Protein AF-G3TQ96-F1 (afdb_monomer)

Secondary structure (DSSP, 8-state):
---PPPP-------TTSTT-----PPP----------------------------------------------------------------------PPPP----HHHHHS----SHHHHHHHHHHHHHHHHHHHHHHHHHHHHHHHHHHHHHHHHHSPPPSSHHHHHHHHHHHHHHHHHHT-HHHHHHHHHHHHHHHHHHHHHHHHHHHHHHHHHHTT---

pLDDT: mean 70.56, std 26.13, range [27.56, 98.12]

Sequence (222 aa):
QGVEGPGVRLGSRGPWEEVVVPRSTPFCGTTPTSQGNLQHLQRQNPRGPETSSLQNQCQPQPQAHRARPKKIVFEDELPLQALLGTKRPIGAIPGGYMPRPHSVPDYELKYPPVSTKRERSRYAAVFQDQYSEFLELQQEVASAQAKLQQLQTLLSSLPPPHSQKEAHVTARVWRELEKKQMDPSFLDKQARYRYLKGKLKHLKTQIQKFDDQGDSEGSVFF

Structure (mmCIF, N/CA/C/O backbone):
data_AF-G3TQ96-F1
#
_entry.id   AF-G3TQ96-F1
#
loop_
_atom_site.group_PDB
_atom_site.id
_atom_site.type_symbol
_atom_site.label_atom_id
_atom_site.label_alt_id
_atom_site.label_comp_id
_atom_site.label_asym_id
_atom_site.label_entity_id
_atom_site.label_seq_id
_atom_site.pdbx_PDB_ins_code
_atom_site.Cartn_x
_atom_site.Cartn_y
_atom_site.Cartn_z
_atom_site.occupancy
_atom_site.B_iso_or_equiv
_atom_site.auth_seq_id
_atom_site.auth_comp_id
_atom_site.auth_asym_id
_atom_site.auth_atom_id
_atom_site.pdbx_PDB_model_num
ATOM 1 N N . GLN A 1 1 ? 26.496 29.777 30.542 1.00 40.00 1 GLN A N 1
ATOM 2 C CA . GLN A 1 1 ? 26.101 28.366 30.358 1.00 40.00 1 GLN A CA 1
ATOM 3 C C . GLN A 1 1 ? 24.767 28.358 29.638 1.00 40.00 1 GLN A C 1
ATOM 5 O O . GLN A 1 1 ? 23.753 28.647 30.251 1.00 40.00 1 GLN A O 1
ATOM 10 N N . GLY A 1 2 ? 24.792 28.141 28.328 1.00 41.16 2 GLY A N 1
ATOM 11 C CA . GLY A 1 2 ? 23.606 27.947 27.502 1.00 41.16 2 GLY A CA 1
ATOM 12 C C . GLY A 1 2 ? 23.951 26.832 26.531 1.00 41.16 2 GLY A C 1
ATOM 13 O O . GLY A 1 2 ? 24.865 26.993 25.729 1.00 41.16 2 GLY A O 1
ATOM 14 N N . VAL A 1 3 ? 23.320 25.675 26.697 1.00 44.22 3 VAL A N 1
ATOM 15 C CA . VAL A 1 3 ? 23.472 24.538 25.788 1.00 44.22 3 VAL A CA 1
ATOM 16 C C . VAL A 1 3 ? 22.285 24.568 24.833 1.00 44.22 3 VAL A C 1
ATOM 18 O O . VAL A 1 3 ? 21.164 24.240 25.211 1.00 44.22 3 VAL A O 1
ATOM 21 N N . GLU A 1 4 ? 22.523 25.042 23.611 1.00 43.00 4 GLU A N 1
ATOM 22 C CA . GLU A 1 4 ? 21.577 24.904 22.506 1.00 43.00 4 GLU A CA 1
ATOM 23 C C . GLU A 1 4 ? 21.528 23.436 22.063 1.00 43.00 4 GLU A C 1
ATOM 25 O O . GLU A 1 4 ? 22.558 22.805 21.815 1.00 43.00 4 GLU A O 1
ATOM 30 N N . GLY A 1 5 ? 20.319 22.877 22.010 1.00 39.34 5 GLY A N 1
ATOM 31 C CA . GLY A 1 5 ? 20.069 21.520 21.532 1.00 39.34 5 GLY A CA 1
ATOM 32 C C . GLY A 1 5 ? 20.121 21.432 20.000 1.00 39.34 5 GLY A C 1
ATOM 33 O O . GLY A 1 5 ? 19.786 22.400 19.314 1.00 39.34 5 GLY A O 1
ATOM 34 N N . PRO A 1 6 ? 20.514 20.281 19.428 1.00 46.84 6 PRO A N 1
ATOM 35 C CA . PRO A 1 6 ? 20.616 20.127 17.985 1.00 46.84 6 PRO A CA 1
ATOM 36 C C . PRO A 1 6 ? 19.231 20.055 17.331 1.00 46.84 6 PRO A C 1
ATOM 38 O O . PRO A 1 6 ? 18.397 19.209 17.659 1.00 46.84 6 PRO A O 1
ATOM 41 N N . GLY A 1 7 ? 19.021 20.943 16.358 1.00 33.88 7 GLY A N 1
ATOM 42 C CA . GLY A 1 7 ? 17.860 20.958 15.482 1.00 33.88 7 GLY A CA 1
ATOM 43 C C . GLY A 1 7 ? 17.699 19.643 14.717 1.00 33.88 7 GLY A C 1
ATOM 44 O O . GLY A 1 7 ? 18.593 19.185 14.003 1.00 33.88 7 GLY A O 1
ATOM 45 N N . VAL A 1 8 ? 16.514 19.057 14.847 1.00 37.94 8 VAL A N 1
ATOM 46 C CA . VAL A 1 8 ? 16.030 17.935 14.043 1.00 37.94 8 VAL A CA 1
ATOM 47 C C . VAL A 1 8 ? 15.902 18.379 12.585 1.00 37.94 8 VAL A C 1
ATOM 49 O O . VAL A 1 8 ? 14.958 19.067 12.202 1.00 37.94 8 VAL A O 1
ATOM 52 N N . ARG A 1 9 ? 16.852 17.962 11.741 1.00 42.72 9 ARG A N 1
ATOM 53 C CA . ARG A 1 9 ? 16.678 17.962 10.283 1.00 42.72 9 ARG A CA 1
ATOM 54 C C . ARG A 1 9 ? 15.750 16.806 9.902 1.00 42.72 9 ARG A C 1
ATOM 56 O O . ARG A 1 9 ? 16.222 15.712 9.611 1.00 42.72 9 ARG A O 1
ATOM 63 N N . LEU A 1 10 ? 14.438 17.034 9.871 1.00 40.09 10 LEU A N 1
ATOM 64 C CA . LEU A 1 10 ? 13.527 16.168 9.116 1.00 40.09 10 LEU A CA 1
ATOM 65 C C . LEU A 1 10 ? 13.303 16.765 7.728 1.00 40.09 10 LEU A C 1
ATOM 67 O O . LEU A 1 10 ? 12.414 17.574 7.497 1.00 40.09 10 LEU A O 1
ATOM 71 N N . GLY A 1 11 ? 14.154 16.339 6.806 1.00 35.84 11 GLY A N 1
ATOM 72 C CA . GLY A 1 11 ? 14.026 16.598 5.378 1.00 35.84 11 GLY A CA 1
ATOM 73 C C . GLY A 1 11 ? 14.724 15.507 4.578 1.00 35.84 11 GLY A C 1
ATOM 74 O O . GLY A 1 11 ? 15.445 15.805 3.634 1.00 35.84 11 GLY A O 1
ATOM 75 N N . SER A 1 12 ? 14.585 14.244 4.997 1.00 35.09 12 SER A N 1
ATOM 76 C CA . SER A 1 12 ? 14.991 13.116 4.158 1.00 35.09 12 SER A CA 1
ATOM 77 C C . SER A 1 12 ? 13.969 12.984 3.036 1.00 35.09 12 SER A C 1
ATOM 79 O O . SER A 1 12 ? 12.883 12.443 3.237 1.00 35.09 12 SER A O 1
ATOM 81 N N . ARG A 1 13 ? 14.314 13.533 1.868 1.00 45.09 13 ARG A N 1
ATOM 82 C CA . ARG A 1 13 ? 13.646 13.253 0.596 1.00 45.09 13 ARG A CA 1
ATOM 83 C C . ARG A 1 13 ? 13.580 11.728 0.451 1.00 45.09 13 ARG A C 1
ATOM 85 O O . ARG A 1 13 ? 14.600 11.052 0.576 1.00 45.09 13 ARG A O 1
ATOM 92 N N . GLY A 1 14 ? 12.374 11.175 0.349 1.00 42.41 14 GLY A N 1
ATOM 93 C CA . GLY A 1 14 ? 12.177 9.729 0.441 1.00 42.41 14 GLY A CA 1
ATOM 94 C C . GLY A 1 14 ? 12.842 8.988 -0.732 1.00 42.41 14 GLY A C 1
ATOM 95 O O . GLY A 1 14 ? 12.995 9.579 -1.801 1.00 42.41 14 GLY A O 1
ATOM 96 N N . PRO A 1 15 ? 13.158 7.682 -0.604 1.00 54.56 15 PRO A N 1
ATOM 97 C CA . PRO A 1 15 ? 13.811 6.867 -1.644 1.00 54.56 15 PRO A CA 1
ATOM 98 C C . PRO A 1 15 ? 13.043 6.724 -2.971 1.00 54.56 15 PRO A C 1
ATOM 100 O O . PRO A 1 15 ? 13.400 5.891 -3.798 1.00 54.56 15 PRO A O 1
ATOM 103 N N . TRP A 1 16 ? 11.956 7.458 -3.175 1.00 50.38 16 TRP A N 1
ATOM 104 C CA . TRP A 1 16 ? 10.984 7.261 -4.247 1.00 50.38 16 TRP A CA 1
ATOM 105 C C . TRP A 1 16 ? 10.912 8.444 -5.224 1.00 50.38 16 TRP A C 1
ATOM 107 O O . TRP A 1 16 ? 10.315 8.303 -6.284 1.00 50.38 16 TRP A O 1
ATOM 117 N N . GLU A 1 17 ? 11.551 9.578 -4.915 1.00 52.50 17 GLU A N 1
ATOM 118 C CA . GLU A 1 17 ? 11.528 10.788 -5.760 1.00 52.50 17 GLU A CA 1
ATOM 119 C C . GLU A 1 17 ? 12.605 10.822 -6.860 1.00 52.50 17 GLU A C 1
ATOM 121 O O . GLU A 1 17 ? 12.533 11.652 -7.757 1.00 52.50 17 GLU A O 1
ATOM 126 N N . GLU A 1 18 ? 13.589 9.921 -6.833 1.00 53.47 18 GLU A N 1
ATOM 127 C CA . GLU A 1 18 ? 14.747 9.973 -7.746 1.00 53.47 18 GLU A CA 1
ATOM 128 C C . GLU A 1 18 ? 14.458 9.423 -9.157 1.00 53.47 18 GLU A C 1
ATOM 130 O O . GLU A 1 18 ? 15.183 9.700 -10.102 1.00 53.47 18 GLU A O 1
ATOM 135 N N . VAL A 1 19 ? 13.355 8.687 -9.335 1.00 51.44 19 VAL A N 1
ATOM 136 C CA . VAL A 1 19 ? 12.946 8.140 -10.650 1.00 51.44 19 VAL A CA 1
ATOM 137 C C . VAL A 1 19 ? 12.201 9.188 -11.494 1.00 51.44 19 VAL A C 1
ATOM 139 O O . VAL A 1 19 ? 11.805 8.931 -12.633 1.00 51.44 19 VAL A O 1
ATOM 142 N N . VAL A 1 20 ? 11.991 10.388 -10.945 1.00 49.38 20 VAL A N 1
ATOM 143 C CA . VAL A 1 20 ? 11.295 11.480 -11.622 1.00 49.38 20 VAL A CA 1
ATOM 144 C C . VAL A 1 20 ? 12.209 12.063 -12.697 1.00 49.38 20 VAL A C 1
ATOM 146 O O . VAL A 1 20 ? 13.134 12.822 -12.421 1.00 49.38 20 VAL A O 1
ATOM 149 N N . VAL A 1 21 ? 11.911 11.739 -13.957 1.00 49.56 21 VAL A N 1
ATOM 150 C CA . VAL A 1 21 ? 12.402 12.512 -15.104 1.00 49.56 21 VAL A CA 1
ATOM 151 C C . VAL A 1 21 ? 11.940 13.961 -14.904 1.00 49.56 21 VAL A C 1
ATOM 153 O O . VAL A 1 21 ? 10.741 14.167 -14.682 1.00 49.56 21 VAL A O 1
ATOM 156 N N . PRO A 1 22 ? 12.832 14.969 -14.957 1.00 40.56 22 PRO A N 1
ATOM 157 C CA . PRO A 1 22 ? 12.445 16.348 -14.710 1.00 40.56 22 PRO A CA 1
ATOM 158 C C . PRO A 1 22 ? 11.389 16.769 -15.732 1.00 40.56 22 PRO A C 1
ATOM 160 O O . PRO A 1 22 ? 11.629 16.834 -16.937 1.00 40.56 22 PRO A O 1
ATOM 163 N N . ARG A 1 23 ? 10.183 17.031 -15.228 1.00 39.59 23 ARG A N 1
ATOM 164 C CA . ARG A 1 23 ? 9.080 17.614 -15.984 1.00 39.59 23 ARG A CA 1
ATOM 165 C C . ARG A 1 23 ? 9.523 19.018 -16.395 1.00 39.59 23 ARG A C 1
ATOM 167 O O . ARG A 1 23 ? 9.632 19.888 -15.535 1.00 39.59 23 ARG A O 1
ATOM 174 N N . SER A 1 24 ? 9.812 19.227 -17.680 1.00 40.19 24 SER A N 1
ATOM 175 C CA . SER A 1 24 ? 10.079 20.557 -18.234 1.00 40.19 24 SER A CA 1
ATOM 176 C C . SER A 1 24 ? 8.950 21.499 -17.820 1.00 40.19 24 SER A C 1
ATOM 178 O O . SER A 1 24 ? 7.781 21.277 -18.142 1.00 40.19 24 SER A O 1
ATOM 180 N N . THR A 1 25 ? 9.296 22.507 -17.029 1.00 40.28 25 THR A N 1
ATOM 181 C CA . THR A 1 25 ? 8.385 23.536 -16.544 1.00 40.28 25 THR A CA 1
ATOM 182 C C . THR A 1 25 ? 7.994 24.450 -17.706 1.00 40.28 25 THR A C 1
ATOM 184 O O . THR A 1 25 ? 8.878 24.989 -18.372 1.00 40.28 25 THR A O 1
ATOM 187 N N . PRO A 1 26 ? 6.699 24.691 -17.972 1.00 42.06 26 PRO A N 1
ATOM 188 C CA . PRO A 1 26 ? 6.318 25.851 -18.751 1.00 42.06 26 PRO A CA 1
ATOM 189 C C . PRO A 1 26 ? 6.403 27.078 -17.840 1.00 42.06 26 PRO A C 1
ATOM 191 O O . PRO A 1 26 ? 5.763 27.166 -16.792 1.00 42.06 26 PRO A O 1
ATOM 194 N N . PHE A 1 27 ? 7.254 28.007 -18.252 1.00 37.78 27 PHE A N 1
ATOM 195 C CA . PHE A 1 27 ? 7.361 29.359 -17.733 1.00 37.78 27 PHE A CA 1
ATOM 196 C C . PHE A 1 27 ? 6.004 30.064 -17.883 1.00 37.78 27 PHE A C 1
ATOM 198 O O . PHE A 1 27 ? 5.527 30.241 -19.001 1.00 37.78 27 PHE A O 1
ATOM 205 N N . CYS A 1 28 ? 5.365 30.452 -16.779 1.00 33.75 28 CYS A N 1
ATOM 206 C CA . CYS A 1 28 ? 4.212 31.347 -16.828 1.00 33.75 28 CYS A CA 1
ATOM 207 C C . CYS A 1 28 ? 4.157 32.179 -15.546 1.00 33.75 28 CYS A C 1
ATOM 209 O O . CYS A 1 28 ? 3.671 31.732 -14.509 1.00 33.75 28 CYS A O 1
ATOM 211 N N . GLY A 1 29 ? 4.705 33.389 -15.617 1.00 36.28 29 GLY A N 1
ATOM 212 C CA . GLY A 1 29 ? 4.577 34.402 -14.581 1.00 36.28 29 GLY A CA 1
ATOM 213 C C . GLY A 1 29 ? 3.859 35.612 -15.148 1.00 36.28 29 GLY A C 1
ATOM 214 O O . GLY A 1 29 ? 4.464 36.379 -15.888 1.00 36.28 29 GLY A O 1
ATOM 215 N N . THR A 1 30 ? 2.585 35.790 -14.800 1.00 35.16 30 THR A N 1
ATOM 216 C CA . THR A 1 30 ? 1.961 37.116 -14.662 1.00 35.16 30 THR A CA 1
ATOM 217 C C . THR A 1 30 ? 0.661 36.985 -13.863 1.00 35.16 30 THR A C 1
ATOM 219 O O . THR A 1 30 ? -0.284 36.330 -14.291 1.00 35.16 30 THR A O 1
ATOM 222 N N . THR A 1 31 ? 0.627 37.589 -12.676 1.00 42.25 31 THR A N 1
ATOM 223 C CA . THR A 1 31 ? -0.598 38.019 -11.979 1.00 42.25 31 THR A CA 1
ATOM 224 C C . THR A 1 31 ? -0.976 39.421 -12.501 1.00 42.25 31 THR A C 1
ATOM 226 O O . THR A 1 31 ? -0.099 40.094 -13.052 1.00 42.25 31 THR A O 1
ATOM 229 N N . PRO A 1 32 ? -2.243 39.882 -12.393 1.00 45.56 32 PRO A N 1
ATOM 230 C CA . PRO A 1 32 ? -2.680 40.521 -11.143 1.00 45.56 32 PRO A CA 1
ATOM 231 C C . PRO A 1 32 ? -4.175 40.355 -10.761 1.00 45.56 32 PRO A C 1
ATOM 233 O O . PRO A 1 32 ? -5.054 40.176 -11.594 1.00 45.56 32 PRO A O 1
ATOM 236 N N . THR A 1 33 ? -4.409 40.462 -9.448 1.00 39.59 33 THR A N 1
ATOM 237 C CA . THR A 1 33 ? -5.476 41.204 -8.740 1.00 39.59 33 THR A CA 1
ATOM 238 C C . THR A 1 33 ? -6.915 41.219 -9.280 1.00 39.59 33 THR A C 1
ATOM 240 O O . THR A 1 33 ? -7.202 41.867 -10.280 1.00 39.59 33 THR A O 1
ATOM 243 N N . SER A 1 34 ? -7.865 40.727 -8.468 1.00 38.06 34 SER A N 1
ATOM 244 C CA . SER A 1 34 ? -9.146 41.424 -8.257 1.00 38.06 34 SER A CA 1
ATOM 245 C C . SER A 1 34 ? -9.812 41.037 -6.928 1.00 38.06 34 SER A C 1
ATOM 247 O O . SER A 1 34 ? -9.874 39.871 -6.544 1.00 38.06 34 SER A O 1
ATOM 249 N N . GLN A 1 35 ? -10.273 42.072 -6.234 1.00 41.69 35 GLN A N 1
ATOM 250 C CA . GLN A 1 35 ? -10.981 42.128 -4.958 1.00 41.69 35 GLN A CA 1
ATOM 251 C C . GLN A 1 35 ? -12.491 41.909 -5.179 1.00 41.69 35 GLN A C 1
ATOM 253 O O . GLN A 1 35 ? -13.050 42.435 -6.135 1.00 41.69 35 GLN A O 1
ATOM 258 N N . GLY A 1 36 ? -13.179 41.239 -4.249 1.00 34.81 36 GLY A N 1
ATOM 259 C CA . GLY A 1 36 ? -14.652 41.215 -4.185 1.00 34.81 36 GLY A CA 1
ATOM 260 C C . GLY A 1 36 ? -15.147 40.128 -3.226 1.00 34.81 36 GLY A C 1
ATOM 261 O O . GLY A 1 36 ? -15.111 38.956 -3.564 1.00 34.81 36 GLY A O 1
ATOM 262 N N . ASN A 1 37 ? -15.300 40.429 -1.938 1.00 37.62 37 ASN A N 1
ATOM 263 C CA . ASN A 1 37 ? -16.505 40.917 -1.248 1.00 37.62 37 ASN A CA 1
ATOM 264 C C . ASN A 1 37 ? -17.427 39.787 -0.733 1.00 37.62 37 ASN A C 1
ATOM 266 O O . ASN A 1 37 ? -17.868 38.910 -1.468 1.00 37.62 37 ASN A O 1
ATOM 270 N N . LEU A 1 38 ? -17.678 39.867 0.575 1.00 42.59 38 LEU A N 1
ATOM 271 C CA . LEU A 1 38 ? -18.567 39.073 1.420 1.00 42.59 38 LEU A CA 1
ATOM 272 C C . LEU A 1 38 ? -20.012 39.112 0.922 1.00 42.59 38 LEU A C 1
ATOM 274 O O . LEU A 1 38 ? -20.454 40.196 0.567 1.00 42.59 38 LEU A O 1
ATOM 278 N N . GLN A 1 39 ? -20.770 38.014 1.076 1.00 43.03 39 GLN A N 1
ATOM 279 C CA . GLN A 1 39 ? -22.145 38.054 1.604 1.00 43.03 39 GLN A CA 1
ATOM 280 C C . GLN A 1 39 ? -22.506 36.756 2.347 1.00 43.03 39 GLN A C 1
ATOM 282 O O . GLN A 1 39 ? -22.222 35.643 1.913 1.00 43.03 39 GLN A O 1
ATOM 287 N N . HIS A 1 40 ? -23.141 36.961 3.497 1.00 44.09 40 HIS A N 1
ATOM 288 C CA . HIS A 1 40 ? -23.673 36.005 4.458 1.00 44.09 40 HIS A CA 1
ATOM 289 C C . HIS A 1 40 ? -25.204 36.018 4.353 1.00 44.09 40 HIS A C 1
ATOM 291 O O . HIS A 1 40 ? -25.784 37.100 4.418 1.00 44.09 40 HIS A O 1
ATOM 297 N N . LEU A 1 41 ? -25.852 34.849 4.250 1.00 36.69 41 LEU A N 1
ATOM 298 C CA . LEU A 1 41 ? -27.261 34.630 4.634 1.00 36.69 41 LEU A CA 1
ATOM 299 C C . LEU A 1 41 ? -27.520 33.109 4.705 1.00 36.69 41 LEU A C 1
ATOM 301 O O . LEU A 1 41 ? -27.431 32.407 3.707 1.00 36.69 41 LEU A O 1
ATOM 305 N N . GLN A 1 42 ? -27.535 32.492 5.886 1.00 36.78 42 GLN A N 1
ATOM 306 C CA . GLN A 1 42 ? -28.665 32.351 6.816 1.00 36.78 42 GLN A CA 1
ATOM 307 C C . GLN A 1 42 ? -29.818 31.451 6.317 1.00 36.78 42 GLN A C 1
ATOM 309 O O . GLN A 1 42 ? -30.719 31.884 5.614 1.00 36.78 42 GLN A O 1
ATOM 314 N N . ARG A 1 43 ? -29.787 30.203 6.819 1.00 32.97 43 ARG A N 1
ATOM 315 C CA . ARG A 1 43 ? -30.866 29.424 7.470 1.00 32.97 43 ARG A CA 1
ATOM 316 C C . ARG A 1 43 ? -32.294 29.569 6.909 1.00 32.97 43 ARG A C 1
ATOM 318 O O . ARG A 1 43 ? -32.914 30.606 7.126 1.00 32.97 43 ARG A O 1
ATOM 325 N N . GLN A 1 44 ? -32.901 28.443 6.508 1.00 35.19 44 GLN A N 1
ATOM 326 C CA . GLN A 1 44 ? -34.043 27.848 7.232 1.00 35.19 44 GLN A CA 1
ATOM 327 C C . GLN A 1 44 ? -34.551 26.522 6.645 1.00 35.19 44 GLN A C 1
ATOM 329 O O . GLN A 1 44 ? -34.740 26.366 5.448 1.00 35.19 44 GLN A O 1
ATOM 334 N N . ASN A 1 45 ? -34.801 25.599 7.572 1.00 45.41 45 ASN A N 1
ATOM 335 C CA . ASN A 1 45 ? -35.581 24.374 7.465 1.00 45.41 45 ASN A CA 1
ATOM 336 C C . ASN A 1 45 ? -36.846 24.583 8.332 1.00 45.41 45 ASN A C 1
ATOM 338 O O . ASN A 1 45 ? -36.700 25.158 9.420 1.00 45.41 45 ASN A O 1
ATOM 342 N N . PRO A 1 46 ? -38.045 24.129 7.936 1.00 51.66 46 PRO A N 1
ATOM 343 C CA . PRO A 1 46 ? -39.161 23.907 8.862 1.00 51.66 46 PRO A CA 1
ATOM 344 C C . PRO A 1 46 ? -39.538 22.404 8.912 1.00 51.66 46 PRO A C 1
ATOM 346 O O . PRO A 1 46 ? -39.683 21.770 7.876 1.00 51.66 46 PRO A O 1
ATOM 349 N N . ARG A 1 47 ? -39.519 21.732 10.081 1.00 31.48 47 ARG A N 1
ATOM 350 C CA . ARG A 1 47 ? -40.570 21.695 11.141 1.00 31.48 47 ARG A CA 1
ATOM 351 C C . ARG A 1 47 ? -41.839 20.986 10.601 1.00 31.48 47 ARG A C 1
ATOM 353 O O . ARG A 1 47 ? -42.494 21.581 9.763 1.00 31.48 47 ARG A O 1
ATOM 360 N N . GLY A 1 48 ? -42.114 19.692 10.862 1.00 30.09 48 GLY A N 1
ATOM 361 C CA . GLY A 1 48 ? -42.636 19.054 12.108 1.00 30.09 48 GLY A CA 1
ATOM 362 C C . GLY A 1 48 ? -44.164 19.277 12.260 1.00 30.09 48 GLY A C 1
ATOM 363 O O . GLY A 1 48 ? -44.636 20.198 11.600 1.00 30.09 48 GLY A O 1
ATOM 364 N N . PRO A 1 49 ? -44.947 18.631 13.162 1.00 52.97 49 PRO A N 1
ATOM 365 C CA . PRO A 1 49 ? -44.969 17.298 13.805 1.00 52.97 49 PRO A CA 1
ATOM 366 C C . PRO A 1 49 ? -46.295 16.542 13.433 1.00 52.97 49 PRO A C 1
ATOM 368 O O . PRO A 1 49 ? -46.920 16.895 12.445 1.00 52.97 49 PRO A O 1
ATOM 371 N N . GLU A 1 50 ? -46.694 15.409 14.027 1.00 33.41 50 GLU A N 1
ATOM 372 C CA . GLU A 1 50 ? -47.774 15.363 15.040 1.00 33.41 50 GLU A CA 1
ATOM 373 C C . GLU A 1 50 ? -47.909 13.936 15.616 1.00 33.41 50 GLU A C 1
ATOM 375 O O . GLU A 1 50 ? -47.963 12.928 14.909 1.00 33.41 50 GLU A O 1
ATOM 380 N N . THR A 1 51 ? -47.988 13.896 16.939 1.00 33.97 51 THR A N 1
ATOM 381 C CA . THR A 1 51 ? -48.483 12.821 17.799 1.00 33.97 51 THR A CA 1
ATOM 382 C C . THR A 1 51 ? -50.008 12.731 17.735 1.00 33.97 51 THR A C 1
ATOM 384 O O . THR A 1 51 ? -50.641 13.779 17.695 1.00 33.97 51 THR A O 1
ATOM 387 N N . SER A 1 52 ? -50.601 11.535 17.851 1.00 33.69 52 SER A N 1
ATOM 388 C CA . SER A 1 52 ? -51.755 11.267 18.741 1.00 33.69 52 SER A CA 1
ATOM 389 C C . SER A 1 52 ? -52.255 9.826 18.623 1.00 33.69 52 SER A C 1
ATOM 391 O O . SER A 1 52 ? -52.780 9.383 17.606 1.00 33.69 52 SER A O 1
ATOM 393 N N . SER A 1 53 ? -52.104 9.109 19.729 1.00 38.84 53 SER A N 1
ATOM 394 C CA . SER A 1 53 ? -52.946 8.000 20.170 1.00 38.84 53 SER A CA 1
ATOM 395 C C . SER A 1 53 ? -54.383 8.457 20.442 1.00 38.84 53 SER A C 1
ATOM 397 O O . SER A 1 53 ? -54.553 9.582 20.894 1.00 38.84 53 SER A O 1
ATOM 399 N N . LEU A 1 54 ? -55.364 7.565 20.260 1.00 31.61 54 LEU A N 1
ATOM 400 C CA . LEU A 1 54 ? -56.483 7.209 21.165 1.00 31.61 54 LEU A CA 1
ATOM 401 C C . LEU A 1 54 ? -57.447 6.309 20.351 1.00 31.61 54 LEU A C 1
ATOM 403 O O . LEU A 1 54 ? -57.893 6.670 19.273 1.00 31.61 54 LEU A O 1
ATOM 407 N N . GLN A 1 55 ? -57.545 5.020 20.679 1.00 34.16 55 GLN A N 1
ATOM 408 C CA . GLN A 1 55 ? -58.536 4.455 21.606 1.00 34.16 55 GLN A CA 1
ATOM 409 C C . GLN A 1 55 ? -59.887 4.188 20.917 1.00 34.16 55 GLN A C 1
ATOM 411 O O . GLN A 1 55 ? -60.648 5.104 20.653 1.00 34.16 55 GLN A O 1
ATOM 416 N N . ASN A 1 56 ? -60.194 2.906 20.689 1.00 34.56 56 ASN A N 1
ATOM 417 C CA . ASN A 1 56 ? -61.565 2.394 20.640 1.00 34.56 56 ASN A CA 1
ATOM 418 C C . ASN A 1 56 ? -61.589 0.971 21.226 1.00 34.56 56 ASN A C 1
ATOM 420 O O . ASN A 1 56 ? -61.137 0.003 20.620 1.00 34.56 56 ASN A O 1
ATOM 424 N N . GLN A 1 57 ? -62.060 0.910 22.470 1.00 32.06 57 GLN A N 1
ATOM 425 C CA . GLN A 1 57 ? -62.700 -0.226 23.151 1.00 32.06 57 GLN A CA 1
ATOM 426 C C . GLN A 1 57 ? -64.188 -0.228 22.708 1.00 32.06 57 GLN A C 1
ATOM 428 O O . GLN A 1 57 ? -64.666 0.822 22.304 1.00 32.06 57 GLN A O 1
ATOM 433 N N . CYS A 1 58 ? -65.043 -1.254 22.743 1.00 27.56 58 CYS A N 1
ATOM 434 C CA . CYS A 1 58 ? -65.158 -2.521 23.470 1.00 27.56 58 CYS A CA 1
ATOM 435 C C . CYS A 1 58 ? -66.387 -3.272 22.887 1.00 27.56 58 CYS A C 1
ATOM 437 O O . CYS A 1 58 ? -67.333 -2.586 22.513 1.00 27.56 58 CYS A O 1
ATOM 439 N N . GLN A 1 59 ? -66.429 -4.618 22.897 1.00 36.59 59 GLN A N 1
ATOM 440 C CA . GLN A 1 59 ? -67.537 -5.471 23.426 1.00 36.59 59 GLN A CA 1
ATOM 441 C C . GLN A 1 59 ? -67.418 -6.973 23.025 1.00 36.59 59 GLN A C 1
ATOM 443 O O . GLN A 1 59 ? -66.647 -7.280 22.120 1.00 36.59 59 GLN A O 1
ATOM 448 N N . PRO A 1 60 ? -68.062 -7.931 23.750 1.00 43.66 60 PRO A N 1
ATOM 449 C CA . PRO A 1 60 ? -67.330 -9.082 24.297 1.00 43.66 60 PRO A CA 1
ATOM 450 C C . PRO A 1 60 ? -67.973 -10.499 24.144 1.00 43.66 60 PRO A C 1
ATOM 452 O O . PRO A 1 60 ? -69.163 -10.623 23.875 1.00 43.66 60 PRO A O 1
ATOM 455 N N . GLN A 1 61 ? -67.166 -11.527 24.505 1.00 37.12 61 GLN A N 1
ATOM 456 C CA . GLN A 1 61 ? -67.486 -12.880 25.070 1.00 37.12 61 GLN A CA 1
ATOM 457 C C . GLN A 1 61 ? -67.974 -14.020 24.123 1.00 37.12 61 GLN A C 1
ATOM 459 O O . GLN A 1 61 ? -68.477 -13.735 23.045 1.00 37.12 61 GLN A O 1
ATOM 464 N N . PRO A 1 62 ? -67.970 -15.317 24.541 1.00 44.34 62 PRO A N 1
ATOM 465 C CA . PRO A 1 62 ? -66.920 -16.120 25.215 1.00 44.34 62 PRO A CA 1
ATOM 466 C C . PRO A 1 62 ? -66.819 -17.586 24.696 1.00 44.34 62 PRO A C 1
ATOM 468 O O . PRO A 1 62 ? -67.826 -18.154 24.301 1.00 44.34 62 PRO A O 1
ATOM 471 N N . GLN A 1 63 ? -65.675 -18.277 24.834 1.00 31.92 63 GLN A N 1
ATOM 472 C CA . GLN A 1 63 ? -65.653 -19.674 25.330 1.00 31.92 63 GLN A CA 1
ATOM 473 C C . GLN A 1 63 ? -64.243 -20.244 25.522 1.00 31.92 63 GLN A C 1
ATOM 475 O O . GLN A 1 63 ? -63.290 -19.940 24.811 1.00 31.92 63 GLN A O 1
ATOM 480 N N . ALA A 1 64 ? -64.152 -21.063 26.563 1.00 42.25 64 ALA A N 1
ATOM 481 C CA . ALA A 1 64 ? -62.968 -21.656 27.149 1.00 42.25 64 ALA A CA 1
ATOM 482 C C . ALA A 1 64 ? -62.438 -22.853 26.363 1.00 42.25 64 ALA A C 1
ATOM 484 O O . ALA A 1 64 ? -63.226 -23.742 26.102 1.00 42.25 64 ALA A O 1
ATOM 485 N N . HIS A 1 65 ? -61.114 -22.977 26.209 1.00 50.50 65 HIS A N 1
ATOM 486 C CA . HIS A 1 65 ? -60.402 -24.261 26.296 1.00 50.50 65 HIS A CA 1
ATOM 487 C C . HIS A 1 65 ? -58.982 -24.009 26.829 1.00 50.50 65 HIS A C 1
ATOM 489 O O . HIS A 1 65 ? -58.159 -23.360 26.188 1.00 50.50 65 HIS A O 1
ATOM 495 N N . ARG A 1 66 ? -58.690 -24.506 28.037 1.00 46.97 66 ARG A N 1
ATOM 496 C CA . ARG A 1 66 ? -57.323 -24.577 28.569 1.00 46.97 66 ARG A CA 1
ATOM 497 C C . ARG A 1 66 ? -56.595 -25.741 27.898 1.00 46.97 66 ARG A C 1
ATOM 499 O O . ARG A 1 66 ? -57.069 -26.869 27.987 1.00 46.97 66 ARG A O 1
ATOM 506 N N . ALA A 1 67 ? -55.406 -25.503 27.349 1.00 45.75 67 ALA A N 1
ATOM 507 C CA . ALA A 1 67 ? -54.459 -26.567 27.024 1.00 45.75 67 ALA A CA 1
ATOM 508 C C . ALA A 1 67 ? -53.036 -26.157 27.434 1.00 45.75 67 ALA A C 1
ATOM 510 O O . ALA A 1 67 ? -52.565 -25.062 27.141 1.00 45.75 67 ALA A O 1
ATOM 511 N N . ARG A 1 68 ? -52.409 -27.047 28.208 1.00 56.91 68 ARG A N 1
ATOM 512 C CA . ARG A 1 68 ? -51.124 -26.908 28.907 1.00 56.91 68 ARG A CA 1
ATOM 513 C C . ARG A 1 68 ? -49.917 -26.890 27.950 1.00 56.91 68 ARG A C 1
ATOM 515 O O . ARG A 1 68 ? -49.981 -27.519 26.895 1.00 56.91 68 ARG A O 1
ATOM 522 N N . PRO A 1 69 ? -48.779 -26.293 28.356 1.00 60.75 69 PRO A N 1
ATOM 523 C CA . PRO A 1 69 ? -47.520 -26.409 27.625 1.00 60.75 69 PRO A CA 1
ATOM 524 C C . PRO A 1 69 ? -46.913 -27.811 27.809 1.00 60.75 69 PRO A C 1
ATOM 526 O O . PRO A 1 69 ? -46.757 -28.285 28.937 1.00 60.75 69 PRO A O 1
ATOM 529 N N . LYS A 1 70 ? -46.554 -28.481 26.708 1.00 67.25 70 LYS A N 1
ATOM 530 C CA . LYS A 1 70 ? -45.776 -29.728 26.737 1.00 67.25 70 LYS A CA 1
ATOM 531 C C . LYS A 1 70 ? -44.308 -29.380 26.992 1.00 67.25 70 LYS A C 1
ATOM 533 O O . LYS A 1 70 ? -43.665 -28.762 26.149 1.00 67.25 70 LYS A O 1
ATOM 538 N N . LYS A 1 71 ? -43.797 -29.763 28.163 1.00 65.00 71 LYS A N 1
ATOM 539 C CA . LYS A 1 71 ? -42.361 -29.822 28.454 1.00 65.00 71 LYS A CA 1
ATOM 540 C C . LYS A 1 71 ? -41.815 -31.105 27.830 1.00 65.00 71 LYS A C 1
ATOM 542 O O . LYS A 1 71 ? -42.367 -32.173 28.075 1.00 65.00 71 LYS A O 1
ATOM 547 N N . ILE A 1 72 ? -40.773 -30.990 27.018 1.00 64.62 72 ILE A N 1
ATOM 548 C CA . ILE A 1 72 ? -40.014 -32.139 26.530 1.00 64.62 72 ILE A CA 1
ATOM 549 C C . ILE A 1 72 ? -39.067 -32.539 27.666 1.00 64.62 72 ILE A C 1
ATOM 551 O O . ILE A 1 72 ? -38.229 -31.740 28.078 1.00 64.62 72 ILE A O 1
ATOM 555 N N . VAL A 1 73 ? -39.266 -33.740 28.201 1.00 49.03 73 VAL A N 1
ATOM 556 C CA . VAL A 1 73 ? -38.351 -34.424 29.120 1.00 49.03 73 VAL A CA 1
ATOM 557 C C . VAL A 1 73 ? -37.566 -35.409 28.262 1.00 49.03 73 VAL A C 1
ATOM 559 O O . VAL A 1 73 ? -38.175 -36.250 27.607 1.00 49.03 73 VAL A O 1
ATOM 562 N N . PHE A 1 74 ? -36.245 -35.278 28.233 1.00 53.94 74 PHE A N 1
ATOM 563 C CA . PHE A 1 74 ? -35.353 -36.332 27.764 1.00 53.94 74 PHE A CA 1
ATOM 564 C C . PHE A 1 74 ? -34.558 -36.804 28.974 1.00 53.94 74 PHE A C 1
ATOM 566 O O . PHE A 1 74 ? -33.601 -36.152 29.373 1.00 53.94 74 PHE A O 1
ATOM 573 N N . GLU A 1 75 ? -35.000 -37.914 29.551 1.00 53.72 75 GLU A N 1
ATOM 574 C CA . GLU A 1 75 ? -34.171 -38.798 30.358 1.00 53.72 75 GLU A CA 1
ATOM 575 C C . GLU A 1 75 ? -34.509 -40.224 29.949 1.00 53.72 75 GLU A C 1
ATOM 577 O O . GLU A 1 75 ? -35.585 -40.736 30.249 1.00 53.72 75 GLU A O 1
ATOM 582 N N . ASP A 1 76 ? -33.582 -40.822 29.217 1.00 55.09 76 ASP A N 1
ATOM 583 C CA . ASP A 1 76 ? -33.382 -42.262 29.209 1.00 55.09 76 ASP A CA 1
ATOM 584 C C . ASP A 1 76 ? -31.868 -42.445 29.352 1.00 55.09 76 ASP A C 1
ATOM 586 O O . ASP A 1 76 ? -31.115 -42.469 28.378 1.00 55.09 76 ASP A O 1
ATOM 590 N N . GLU A 1 77 ? -31.403 -42.368 30.599 1.00 55.00 77 GLU A N 1
ATOM 591 C CA . GLU A 1 77 ? -30.029 -42.685 30.97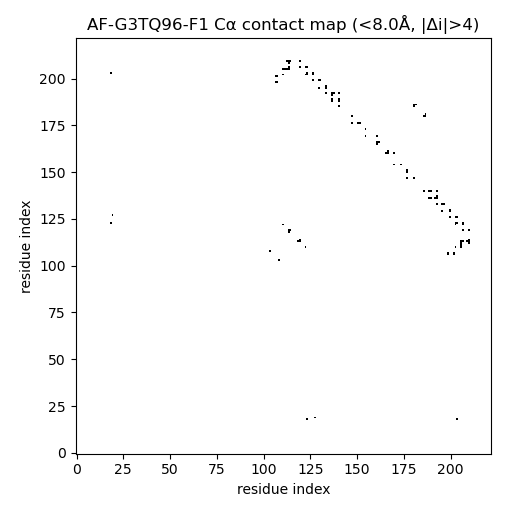8 1.00 55.00 77 GLU A CA 1
ATOM 592 C C . GLU A 1 77 ? -29.922 -44.222 31.154 1.00 55.00 77 GLU A C 1
ATOM 594 O O . GLU A 1 77 ? -30.694 -44.801 31.913 1.00 55.00 77 GLU A O 1
ATOM 599 N N . LEU A 1 78 ? -29.077 -44.965 30.416 1.00 43.56 78 LEU A N 1
ATOM 600 C CA . LEU A 1 78 ? -27.730 -45.495 30.781 1.00 43.56 78 LEU A CA 1
ATOM 601 C C . LEU A 1 78 ? -27.572 -46.927 30.173 1.00 43.56 78 LEU A C 1
ATOM 603 O O . LEU A 1 78 ? -28.602 -47.512 29.840 1.00 43.56 78 LEU A O 1
ATOM 607 N N . PRO A 1 79 ? -26.383 -47.597 30.115 1.00 46.62 79 PRO A N 1
ATOM 608 C CA . PRO A 1 79 ? -25.003 -47.195 30.442 1.00 46.62 79 PRO A CA 1
ATOM 609 C C . PRO A 1 79 ? -23.913 -47.578 29.392 1.00 46.62 79 PRO A C 1
ATOM 611 O O . PRO A 1 79 ? -24.125 -48.258 28.392 1.00 46.62 79 PRO A O 1
ATOM 614 N N . LEU A 1 80 ? -22.701 -47.122 29.719 1.00 41.81 80 LEU A N 1
ATOM 615 C CA . LEU A 1 80 ? -21.377 -47.209 29.092 1.00 41.81 80 LEU A CA 1
ATOM 616 C C . LEU A 1 80 ? -20.754 -48.635 28.981 1.00 41.81 80 LEU A C 1
ATOM 618 O O . LEU A 1 80 ? -20.983 -49.476 29.842 1.00 41.81 80 LEU A O 1
ATOM 622 N N . GLN A 1 81 ? -19.797 -48.780 28.042 1.00 42.72 81 GLN A N 1
ATOM 623 C CA . GLN A 1 81 ? -18.687 -49.767 27.941 1.00 42.72 81 GLN A CA 1
ATOM 624 C C . GLN A 1 81 ? -18.893 -51.081 27.153 1.00 42.72 81 GLN A C 1
ATOM 626 O O . GLN A 1 81 ? -19.362 -52.084 27.679 1.00 42.72 81 GLN A O 1
ATOM 631 N N . ALA A 1 82 ? -18.315 -51.127 25.944 1.00 40.06 82 ALA A N 1
ATOM 632 C CA . ALA A 1 82 ? -17.606 -52.310 25.451 1.00 40.06 82 ALA A CA 1
ATOM 633 C C . ALA A 1 82 ? -16.419 -51.884 24.568 1.00 40.06 82 ALA A C 1
ATOM 635 O O . ALA A 1 82 ? -16.556 -51.229 23.536 1.00 40.06 82 ALA A O 1
ATOM 636 N N . LEU A 1 83 ? -15.240 -52.236 25.061 1.00 43.84 83 LEU A N 1
ATOM 637 C CA . LEU A 1 83 ? -13.913 -52.019 24.514 1.00 43.84 83 LEU A CA 1
ATOM 638 C C . LEU A 1 83 ? -13.605 -53.047 23.406 1.00 43.84 83 LEU A C 1
ATOM 640 O O . LEU A 1 83 ? -13.989 -54.207 23.507 1.00 43.84 83 LEU A O 1
ATOM 644 N N . LEU A 1 84 ? -12.768 -52.619 22.455 1.00 42.59 84 LEU A N 1
ATOM 645 C CA . LEU A 1 84 ? -11.901 -53.419 21.576 1.00 42.59 84 LEU A CA 1
ATOM 646 C C . LEU A 1 84 ? -12.477 -53.986 20.257 1.00 42.59 84 LEU A C 1
ATOM 648 O O . LEU A 1 84 ? -13.135 -55.016 20.210 1.00 42.59 84 LEU A O 1
ATOM 652 N N . GLY A 1 85 ? -11.980 -53.412 19.153 1.00 36.00 85 GLY A N 1
ATOM 653 C CA . GLY A 1 85 ? -11.371 -54.221 18.092 1.00 36.00 85 GLY A CA 1
ATOM 654 C C . GLY A 1 85 ? -12.079 -54.246 16.738 1.00 36.00 85 GLY A C 1
ATOM 655 O O . GLY A 1 85 ? -12.863 -55.140 16.459 1.00 36.00 85 GLY A O 1
ATOM 656 N N . THR A 1 86 ? -11.681 -53.362 15.820 1.00 43.75 86 THR A N 1
ATOM 657 C CA . THR A 1 86 ? -10.957 -53.750 14.587 1.00 43.75 86 THR A CA 1
ATOM 658 C C . THR A 1 86 ? -10.609 -52.515 13.749 1.00 43.75 86 THR A C 1
ATOM 660 O O . THR A 1 86 ? -11.366 -51.559 13.616 1.00 43.75 86 THR A O 1
ATOM 663 N N . LYS A 1 87 ? -9.373 -52.516 13.249 1.00 45.78 87 LYS A N 1
ATOM 664 C CA . LYS A 1 87 ? -8.688 -51.415 12.569 1.00 45.78 87 LYS A CA 1
ATOM 665 C C . LYS A 1 87 ? -9.221 -51.217 11.149 1.00 45.78 87 LYS A C 1
ATOM 667 O O . LYS A 1 87 ? -9.158 -52.150 10.358 1.00 45.78 87 LYS A O 1
ATOM 672 N N . ARG A 1 88 ? -9.565 -49.976 10.795 1.00 50.62 88 ARG A N 1
ATOM 673 C CA . ARG A 1 88 ? -9.440 -49.412 9.437 1.00 50.62 88 ARG A CA 1
ATOM 674 C C . ARG A 1 88 ? -9.132 -47.914 9.554 1.00 50.62 88 ARG A C 1
ATOM 676 O O . ARG A 1 88 ? -10.029 -47.166 9.934 1.00 50.62 88 ARG A O 1
ATOM 683 N N . PRO A 1 89 ? -7.919 -47.436 9.228 1.00 46.75 89 PRO A N 1
ATOM 684 C CA . PRO A 1 89 ? -7.694 -46.011 9.081 1.00 46.75 89 PRO A CA 1
ATOM 685 C C . PRO A 1 89 ? -8.117 -45.627 7.663 1.00 46.75 89 PRO A C 1
ATOM 687 O O . PRO A 1 89 ? -7.362 -45.793 6.710 1.00 46.75 89 PRO A O 1
ATOM 690 N N . ILE A 1 90 ? -9.343 -45.131 7.501 1.00 51.00 90 ILE A N 1
ATOM 691 C CA . ILE A 1 90 ? -9.617 -44.259 6.360 1.00 51.00 90 ILE A CA 1
ATOM 692 C C . ILE A 1 90 ? -9.099 -42.892 6.772 1.00 51.00 90 ILE A C 1
ATOM 694 O O . ILE A 1 90 ? -9.737 -42.166 7.531 1.00 51.00 90 ILE A O 1
ATOM 698 N N . GLY A 1 91 ? -7.891 -42.591 6.305 1.00 53.62 91 GLY A N 1
ATOM 699 C CA . GLY A 1 91 ? -7.364 -41.240 6.290 1.00 53.62 91 GLY A CA 1
ATOM 700 C C . GLY A 1 91 ? -8.236 -40.379 5.386 1.00 53.62 91 GLY A C 1
ATOM 701 O O . GLY A 1 91 ? -7.990 -40.282 4.190 1.00 53.62 91 GLY A O 1
ATOM 702 N N . ALA A 1 92 ? -9.258 -39.755 5.960 1.00 49.94 92 ALA A N 1
ATOM 703 C CA . ALA A 1 92 ? -9.839 -38.548 5.405 1.00 49.94 92 ALA A CA 1
ATOM 704 C C . ALA A 1 92 ? -9.112 -37.383 6.075 1.00 49.94 92 ALA A C 1
ATOM 706 O O . ALA A 1 92 ? -9.440 -36.960 7.181 1.00 49.94 92 ALA A O 1
ATOM 707 N N . ILE A 1 93 ? -8.043 -36.943 5.415 1.00 57.88 93 ILE A N 1
ATOM 708 C CA . ILE A 1 93 ? -7.323 -35.713 5.734 1.00 57.88 93 ILE A CA 1
ATOM 709 C C . ILE A 1 93 ? -8.369 -34.587 5.842 1.00 57.88 93 ILE A C 1
ATOM 711 O O . ILE A 1 93 ? -9.101 -34.375 4.871 1.00 57.88 93 ILE A O 1
ATOM 715 N N . PRO A 1 94 ? -8.485 -33.870 6.979 1.00 53.72 94 PRO A N 1
ATOM 716 C CA . PRO A 1 94 ? -9.289 -32.658 7.024 1.00 53.72 94 PRO A CA 1
ATOM 717 C C . PRO A 1 94 ? -8.671 -31.704 6.015 1.00 53.72 94 PRO A C 1
ATOM 719 O O . PRO A 1 94 ? -7.474 -31.440 6.112 1.00 53.72 94 PRO A O 1
ATOM 722 N N . GLY A 1 95 ? -9.471 -31.271 5.034 1.00 53.56 95 GLY A N 1
ATOM 723 C CA . GLY A 1 95 ? -9.076 -30.423 3.914 1.00 53.56 95 GLY A CA 1
ATOM 724 C C . GLY A 1 95 ? -7.959 -29.464 4.293 1.00 53.56 95 GLY A C 1
ATOM 725 O O . GLY A 1 95 ? -8.189 -28.422 4.907 1.00 53.56 95 GLY A O 1
ATOM 726 N N . GLY A 1 96 ? -6.736 -29.866 3.949 1.00 45.16 96 GLY A N 1
ATOM 727 C CA . GLY A 1 96 ? -5.568 -29.037 4.104 1.00 45.16 96 GLY A CA 1
ATOM 728 C C . GLY A 1 96 ? -5.760 -27.871 3.160 1.00 45.16 96 GLY A C 1
ATOM 729 O O . GLY A 1 96 ? -5.623 -28.024 1.947 1.00 45.16 96 GLY A O 1
ATOM 730 N N . TYR A 1 97 ? -6.066 -26.702 3.710 1.00 52.81 97 TYR A N 1
ATOM 731 C CA . TYR A 1 97 ? -5.702 -25.455 3.067 1.00 52.81 97 TYR A CA 1
ATOM 732 C C . TYR A 1 97 ? -4.176 -25.453 2.981 1.00 52.81 97 TYR A C 1
ATOM 734 O O . TYR A 1 97 ? -3.487 -24.930 3.850 1.00 52.81 97 TYR A O 1
ATOM 742 N N . MET A 1 98 ? -3.637 -26.120 1.963 1.00 50.66 98 MET A N 1
ATOM 743 C CA . MET A 1 98 ? -2.269 -25.903 1.532 1.00 50.66 98 MET A CA 1
ATOM 744 C C . MET A 1 98 ? -2.210 -24.427 1.137 1.00 50.66 98 MET A C 1
ATOM 746 O O . MET A 1 98 ? -2.938 -24.035 0.217 1.00 50.66 98 MET A O 1
ATOM 750 N N . PRO A 1 99 ? -1.415 -23.582 1.822 1.00 58.38 99 PRO A N 1
ATOM 751 C CA . PRO A 1 99 ? -1.165 -22.237 1.344 1.00 58.38 99 PRO A CA 1
ATOM 752 C C . PRO A 1 99 ? -0.626 -22.402 -0.067 1.00 58.38 99 PRO A C 1
ATOM 754 O O . PRO A 1 99 ? 0.387 -23.074 -0.275 1.00 58.38 99 PRO A O 1
ATOM 757 N N . ARG A 1 100 ? -1.369 -21.886 -1.048 1.00 57.25 100 ARG A N 1
ATOM 758 C CA . ARG A 1 100 ? -0.981 -21.953 -2.453 1.00 57.25 100 ARG A CA 1
ATOM 759 C C . ARG A 1 100 ? 0.477 -21.481 -2.525 1.00 57.25 100 ARG A C 1
ATOM 761 O O . ARG A 1 100 ? 0.748 -20.400 -1.993 1.00 57.25 100 ARG A O 1
ATOM 768 N N . PRO A 1 101 ? 1.412 -22.271 -3.088 1.00 57.88 101 PRO A N 1
ATOM 769 C CA . PRO A 1 101 ? 2.805 -21.860 -3.181 1.00 57.88 101 PRO A CA 1
ATOM 770 C C . PRO A 1 101 ? 2.831 -20.471 -3.800 1.00 57.88 101 PRO A C 1
ATOM 772 O O . PRO A 1 101 ? 2.195 -20.262 -4.834 1.00 57.88 101 PRO A O 1
ATOM 775 N N . HIS A 1 102 ? 3.457 -19.538 -3.077 1.00 57.34 102 HIS A N 1
ATOM 776 C CA . HIS A 1 102 ? 3.521 -18.113 -3.374 1.00 57.34 102 HIS A CA 1
ATOM 777 C C . HIS A 1 102 ? 3.745 -17.919 -4.870 1.00 57.34 102 HIS A C 1
ATOM 779 O O . HIS A 1 102 ? 4.856 -18.072 -5.373 1.00 57.34 102 HIS A O 1
ATOM 785 N N . SER A 1 103 ? 2.656 -17.658 -5.590 1.00 78.75 103 SER A N 1
ATOM 786 C CA . SER A 1 103 ? 2.720 -17.392 -7.012 1.00 78.75 103 SER A CA 1
ATOM 787 C C . SER A 1 103 ? 3.548 -16.133 -7.170 1.00 78.75 103 SER A C 1
ATOM 789 O O . SER A 1 103 ? 3.244 -15.130 -6.517 1.00 78.75 103 SER A O 1
ATOM 791 N N . VAL A 1 104 ? 4.578 -16.206 -8.011 1.00 84.69 104 VAL A N 1
ATOM 792 C CA . VAL A 1 104 ? 5.355 -15.039 -8.434 1.00 84.69 104 VAL A CA 1
ATOM 793 C C . VAL A 1 104 ? 4.377 -13.893 -8.727 1.00 84.69 104 VAL A C 1
ATOM 795 O O . VAL A 1 104 ? 3.404 -14.120 -9.460 1.00 84.69 104 VAL A O 1
ATOM 798 N N . PRO A 1 105 ? 4.558 -12.704 -8.122 1.00 93.38 105 PRO A N 1
ATOM 799 C CA . PRO A 1 105 ? 3.661 -11.585 -8.352 1.00 93.38 105 PRO A CA 1
ATOM 800 C C . PRO A 1 105 ? 3.549 -11.265 -9.843 1.00 93.38 105 PRO A C 1
ATOM 802 O O . PRO A 1 105 ? 4.535 -11.276 -10.578 1.00 93.38 105 PRO A O 1
ATOM 805 N N . ASP A 1 106 ? 2.343 -10.938 -10.300 1.00 95.38 106 ASP A N 1
ATOM 806 C CA . ASP A 1 106 ? 2.066 -10.713 -11.721 1.00 95.38 106 ASP A CA 1
ATOM 807 C C . ASP A 1 106 ? 2.919 -9.586 -12.326 1.00 95.38 106 ASP A C 1
ATOM 809 O O . ASP A 1 106 ? 3.268 -9.635 -13.504 1.00 95.38 106 ASP A O 1
ATOM 813 N N . TYR A 1 107 ? 3.284 -8.581 -11.526 1.00 96.44 107 TYR A N 1
ATOM 814 C CA . TYR A 1 107 ? 4.139 -7.484 -11.963 1.00 96.44 107 TYR A CA 1
ATOM 815 C C . TYR A 1 107 ? 5.567 -7.931 -12.307 1.00 96.44 107 TYR A C 1
ATOM 817 O O . TYR A 1 107 ? 6.195 -7.289 -13.142 1.00 96.44 107 TYR A O 1
ATOM 825 N N . GLU A 1 108 ? 6.085 -9.020 -11.738 1.00 95.69 108 GLU A N 1
ATOM 826 C CA . GLU A 1 108 ? 7.421 -9.517 -12.101 1.00 95.69 108 GLU A CA 1
ATOM 827 C C . GLU A 1 108 ? 7.421 -10.117 -13.508 1.00 95.69 108 GLU A C 1
ATOM 829 O O . GLU A 1 108 ? 8.373 -9.940 -14.262 1.00 95.69 108 GLU A O 1
ATOM 834 N N . LEU A 1 109 ? 6.309 -10.752 -13.885 1.00 95.19 109 LEU A N 1
ATOM 835 C CA . LEU A 1 109 ? 6.098 -11.306 -15.221 1.00 95.19 109 LEU A CA 1
ATOM 836 C C . LEU A 1 109 ? 5.739 -10.219 -16.245 1.00 95.19 109 LEU A C 1
ATOM 838 O O . LEU A 1 109 ? 6.151 -10.296 -17.398 1.00 95.19 109 LEU A O 1
ATOM 842 N N . LYS A 1 110 ? 4.970 -9.200 -15.836 1.00 96.31 110 LYS A N 1
ATOM 843 C CA . LYS A 1 110 ? 4.543 -8.089 -16.709 1.00 96.31 110 LYS A CA 1
ATOM 844 C C . LYS A 1 110 ? 5.654 -7.086 -17.008 1.00 96.31 110 LYS A C 1
ATOM 846 O O . LYS A 1 110 ? 5.579 -6.404 -18.026 1.00 96.31 110 LYS A O 1
ATOM 851 N N . TYR A 1 111 ? 6.635 -6.973 -16.117 1.00 97.12 111 TYR A N 1
ATOM 852 C CA . TYR A 1 111 ? 7.723 -6.004 -16.216 1.00 97.12 111 TYR A CA 1
ATOM 853 C C . TYR A 1 111 ? 9.082 -6.719 -16.117 1.00 97.12 111 TYR A C 1
ATOM 855 O O . TYR A 1 111 ? 9.741 -6.627 -15.076 1.00 97.12 111 TYR A O 1
ATOM 863 N N . PRO A 1 112 ? 9.489 -7.482 -17.149 1.00 96.88 112 PRO A N 1
ATOM 864 C CA . PRO A 1 112 ? 10.810 -8.111 -17.206 1.00 96.88 112 PRO A CA 1
ATOM 865 C C . PRO A 1 112 ? 11.960 -7.079 -17.239 1.00 96.88 112 PRO A C 1
ATOM 867 O O . PRO A 1 112 ? 11.719 -5.870 -17.269 1.00 96.88 112 PRO A O 1
ATOM 870 N N . PRO A 1 113 ? 13.230 -7.529 -17.216 1.00 96.75 113 PRO A N 1
ATOM 871 C CA . PRO A 1 113 ? 14.376 -6.646 -17.405 1.00 96.75 113 PRO A CA 1
ATOM 872 C C . PRO A 1 113 ? 14.266 -5.782 -18.658 1.00 96.75 113 PRO A C 1
ATOM 874 O O . PRO A 1 113 ? 14.010 -6.280 -19.753 1.00 96.75 113 PRO A O 1
ATOM 877 N N . VAL A 1 114 ? 14.464 -4.477 -18.471 1.00 96.44 114 VAL A N 1
ATOM 878 C CA . VAL A 1 114 ? 14.351 -3.482 -19.537 1.00 96.44 114 VAL A CA 1
ATOM 879 C C . VAL A 1 114 ? 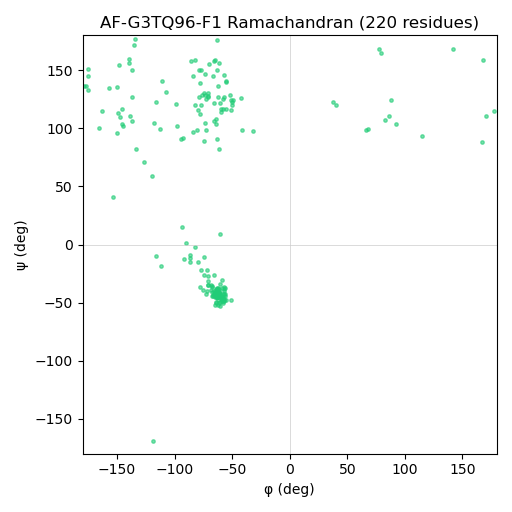15.527 -3.625 -20.494 1.00 96.44 114 VAL A C 1
ATOM 881 O O . VAL A 1 114 ? 16.680 -3.640 -20.073 1.00 96.44 114 VAL A O 1
ATOM 884 N N . SER A 1 115 ? 15.223 -3.686 -21.788 1.00 92.56 115 SER A N 1
ATOM 885 C CA . SER A 1 115 ? 16.225 -3.851 -22.854 1.00 92.56 115 SER A CA 1
ATOM 886 C C . SER A 1 115 ? 16.383 -2.617 -23.745 1.00 92.56 115 SER A C 1
ATOM 888 O O . SER A 1 115 ? 17.378 -2.474 -24.449 1.00 92.56 115 SER A O 1
ATOM 890 N N . THR A 1 116 ? 15.400 -1.708 -23.745 1.00 94.75 116 THR A N 1
ATOM 891 C CA . THR A 1 116 ? 15.374 -0.545 -24.646 1.00 94.75 116 THR A CA 1
ATOM 892 C C . THR A 1 116 ? 14.951 0.734 -23.933 1.00 94.75 116 THR A C 1
ATOM 894 O O . THR A 1 116 ? 14.092 0.723 -23.049 1.00 94.75 116 THR A O 1
ATOM 897 N N . LYS A 1 117 ? 15.447 1.885 -24.409 1.00 94.75 117 LYS A N 1
ATOM 898 C CA . LYS A 1 117 ? 15.058 3.209 -23.888 1.00 94.75 117 LYS A CA 1
ATOM 899 C C . LYS A 1 117 ? 13.547 3.459 -23.969 1.00 94.75 117 LYS A C 1
ATOM 901 O O . LYS A 1 117 ? 12.960 4.044 -23.062 1.00 94.75 117 LYS A O 1
ATOM 906 N N . ARG A 1 118 ? 12.890 2.980 -25.033 1.00 96.56 118 ARG A N 1
ATOM 907 C CA . ARG A 1 118 ? 11.429 3.090 -25.183 1.00 96.56 118 ARG A CA 1
ATOM 908 C C . ARG A 1 118 ? 10.691 2.302 -24.100 1.00 96.56 118 ARG A C 1
ATOM 910 O O . ARG A 1 118 ? 9.683 2.777 -23.585 1.00 96.56 118 ARG A O 1
ATOM 917 N N . GLU A 1 119 ? 11.170 1.107 -23.762 1.00 96.62 119 GLU A N 1
ATOM 918 C CA . GLU A 1 119 ? 10.608 0.298 -22.681 1.00 96.62 119 GLU A CA 1
ATOM 919 C C . GLU A 1 119 ? 10.823 0.945 -21.310 1.00 96.62 119 GLU A C 1
ATOM 921 O O . GLU A 1 119 ? 9.859 1.074 -20.554 1.00 96.62 119 GLU A O 1
ATOM 926 N N . ARG A 1 120 ? 12.028 1.469 -21.049 1.00 97.31 120 ARG A N 1
ATOM 927 C CA . ARG A 1 120 ? 12.341 2.264 -19.852 1.00 97.31 120 ARG A CA 1
ATOM 928 C C . ARG A 1 120 ? 11.340 3.403 -19.650 1.00 97.31 120 ARG A C 1
ATOM 930 O O . ARG A 1 120 ? 10.778 3.556 -18.567 1.00 97.31 120 ARG A O 1
ATOM 937 N N . SER A 1 121 ? 11.051 4.168 -20.706 1.00 97.50 121 SER A N 1
ATOM 938 C CA . SER A 1 121 ? 10.050 5.243 -20.664 1.00 97.50 121 SER A CA 1
ATOM 939 C C . SER A 1 121 ? 8.635 4.742 -20.358 1.00 97.50 121 SER A C 1
ATOM 941 O O . SER A 1 121 ? 7.912 5.409 -19.620 1.00 97.50 121 SER A O 1
ATOM 943 N N . ARG A 1 122 ? 8.227 3.570 -20.871 1.00 97.75 122 ARG A N 1
ATOM 944 C CA . ARG A 1 122 ? 6.918 2.979 -20.531 1.00 97.75 122 ARG A CA 1
ATOM 945 C C . ARG A 1 122 ? 6.838 2.610 -19.052 1.00 97.75 122 ARG A C 1
ATOM 947 O O . ARG A 1 122 ? 5.828 2.894 -18.416 1.00 97.75 122 ARG A O 1
ATOM 954 N N . TYR A 1 123 ? 7.888 2.002 -18.504 1.00 97.81 123 TYR A N 1
ATOM 955 C CA . TYR A 1 123 ? 7.908 1.589 -17.099 1.00 97.81 123 TYR A CA 1
ATOM 956 C C . TYR A 1 123 ? 7.871 2.814 -16.181 1.00 97.81 123 TYR A C 1
ATOM 958 O O . TYR A 1 123 ? 7.126 2.820 -15.205 1.00 97.81 123 TYR A O 1
ATOM 966 N N . ALA A 1 124 ? 8.599 3.878 -16.537 1.00 97.19 124 ALA A N 1
ATOM 967 C CA . ALA A 1 124 ? 8.577 5.145 -15.809 1.00 97.19 124 ALA A CA 1
ATOM 968 C C . ALA A 1 124 ? 7.187 5.805 -15.821 1.00 97.19 124 ALA A C 1
ATOM 970 O O . ALA A 1 124 ? 6.731 6.291 -14.789 1.00 97.19 124 ALA A O 1
ATOM 971 N N . ALA A 1 125 ? 6.481 5.777 -16.957 1.00 97.25 125 ALA A N 1
ATOM 972 C CA . ALA A 1 125 ? 5.119 6.302 -17.040 1.00 97.25 125 ALA A CA 1
ATOM 973 C C . ALA A 1 125 ? 4.149 5.534 -16.125 1.00 97.25 125 ALA A C 1
ATOM 975 O O . ALA A 1 125 ? 3.383 6.153 -15.390 1.00 97.25 125 ALA A O 1
ATOM 976 N N . VAL A 1 126 ? 4.227 4.196 -16.109 1.00 97.88 126 VAL A N 1
ATOM 977 C CA . VAL A 1 126 ? 3.425 3.363 -15.194 1.00 97.88 126 VAL A CA 1
ATOM 978 C C . VAL A 1 126 ? 3.790 3.630 -13.737 1.00 97.88 126 VAL A C 1
ATOM 980 O O . VAL A 1 126 ? 2.904 3.690 -12.890 1.00 97.88 126 VAL A O 1
ATOM 983 N N . PHE A 1 127 ? 5.080 3.778 -13.426 1.00 97.69 127 PHE A N 1
ATOM 984 C CA . PHE A 1 127 ? 5.522 4.113 -12.076 1.00 97.69 127 PHE A CA 1
ATOM 985 C C . PHE A 1 127 ? 4.883 5.424 -11.616 1.00 97.69 127 PHE A C 1
ATOM 987 O O . PHE A 1 127 ? 4.273 5.456 -10.553 1.00 97.69 127 PHE A O 1
ATOM 994 N N . GLN A 1 128 ? 4.967 6.472 -12.438 1.00 96.25 128 GLN A N 1
ATOM 995 C CA 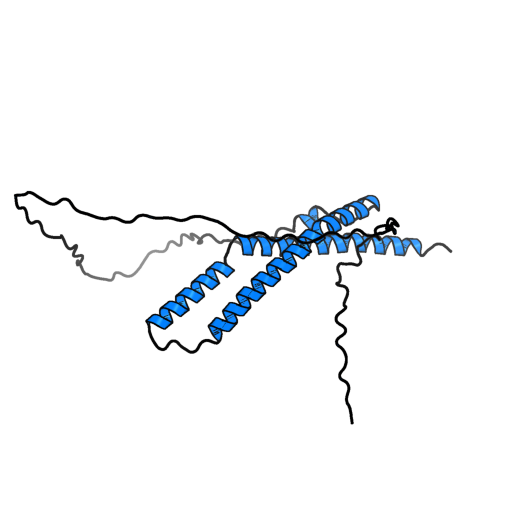. GLN A 1 128 ? 4.453 7.793 -12.094 1.00 96.25 128 GLN A CA 1
ATOM 996 C C . GLN A 1 128 ? 2.935 7.799 -11.886 1.00 96.25 128 GLN A C 1
ATOM 998 O O . GLN A 1 128 ? 2.463 8.379 -10.911 1.00 96.25 128 GLN A O 1
ATOM 1003 N N . ASP A 1 129 ? 2.190 7.146 -12.778 1.00 96.62 129 ASP A N 1
ATOM 1004 C CA . ASP A 1 129 ? 0.730 7.027 -12.693 1.00 96.62 129 ASP A CA 1
ATOM 1005 C C . ASP A 1 129 ? 0.282 6.316 -11.408 1.00 96.62 129 ASP A C 1
ATOM 1007 O O . ASP A 1 129 ? -0.643 6.742 -10.728 1.00 96.62 129 ASP A O 1
ATOM 1011 N N . GLN A 1 130 ? 0.984 5.248 -11.034 1.00 97.38 130 GLN A N 1
ATOM 1012 C CA . GLN A 1 130 ? 0.612 4.411 -9.894 1.00 97.38 130 GLN A CA 1
ATOM 1013 C C . GLN A 1 130 ? 1.171 4.938 -8.561 1.00 97.38 130 GLN A C 1
ATOM 1015 O O . GLN A 1 130 ? 0.745 4.501 -7.490 1.00 97.38 130 GLN A O 1
ATOM 1020 N N . TYR A 1 131 ? 2.145 5.852 -8.602 1.00 97.12 131 TYR A N 1
ATOM 1021 C CA . TYR A 1 131 ? 2.779 6.399 -7.406 1.00 97.12 131 TYR A CA 1
ATOM 1022 C C . TYR A 1 131 ? 1.848 7.337 -6.627 1.00 97.12 131 TYR A C 1
ATOM 1024 O O . TYR A 1 131 ? 1.868 7.318 -5.397 1.00 97.12 131 TYR A O 1
ATOM 1032 N N . SER A 1 132 ? 0.990 8.105 -7.307 1.00 94.94 132 SER A N 1
ATOM 1033 C CA . SER A 1 132 ? -0.027 8.931 -6.636 1.00 94.94 132 SER A CA 1
ATOM 1034 C C . SER A 1 132 ? -1.018 8.073 -5.843 1.00 94.94 132 SER A C 1
ATOM 1036 O O . SER A 1 132 ? -1.208 8.320 -4.654 1.00 94.94 132 SER A O 1
ATOM 1038 N N . GLU A 1 133 ? -1.557 7.008 -6.453 1.00 96.44 133 GLU A N 1
ATOM 1039 C CA . GLU A 1 133 ? -2.447 6.045 -5.781 1.00 96.44 133 GLU A CA 1
ATOM 1040 C C . GLU A 1 133 ? -1.765 5.434 -4.545 1.00 96.44 133 GLU A C 1
ATOM 1042 O O . GLU A 1 133 ? -2.363 5.303 -3.475 1.00 96.44 133 GLU A O 1
ATOM 1047 N N . PHE A 1 134 ? -0.481 5.083 -4.666 1.00 97.94 134 PHE A N 1
ATOM 1048 C CA . PHE A 1 134 ? 0.295 4.553 -3.549 1.00 97.94 134 PHE A CA 1
ATOM 1049 C C . PHE A 1 134 ? 0.404 5.543 -2.382 1.00 97.94 134 PHE A C 1
ATOM 1051 O O . PHE A 1 134 ? 0.248 5.126 -1.233 1.00 97.94 134 PHE A O 1
ATOM 1058 N N . LEU A 1 135 ? 0.657 6.827 -2.652 1.00 97.50 135 LEU A N 1
ATOM 1059 C CA . LEU A 1 135 ? 0.761 7.853 -1.610 1.00 97.50 135 LEU A CA 1
ATOM 1060 C C . LEU A 1 135 ? -0.570 8.073 -0.888 1.00 97.50 135 LEU A C 1
ATOM 1062 O O . LEU A 1 135 ? -0.593 8.154 0.342 1.00 97.50 135 LEU A O 1
ATOM 1066 N N . GLU A 1 136 ? -1.673 8.118 -1.633 1.00 97.56 136 GLU A N 1
ATOM 1067 C CA . GLU A 1 136 ? -3.017 8.227 -1.061 1.00 97.56 136 GLU A CA 1
ATOM 1068 C C . GLU A 1 136 ? -3.319 7.033 -0.149 1.00 97.56 136 GLU A C 1
ATOM 1070 O O . GLU A 1 136 ? -3.655 7.207 1.025 1.00 97.56 136 GLU A O 1
ATOM 1075 N N . LEU A 1 137 ? -3.087 5.808 -0.632 1.00 97.69 137 LEU A N 1
ATOM 1076 C CA . LEU A 1 137 ? -3.282 4.597 0.165 1.00 97.69 137 LEU A CA 1
ATOM 1077 C C . LEU A 1 137 ? -2.355 4.532 1.378 1.00 97.69 137 LEU A C 1
ATOM 1079 O O . LEU A 1 137 ? -2.779 4.085 2.444 1.00 97.69 137 LEU A O 1
ATOM 1083 N N . GLN A 1 138 ? -1.103 4.974 1.249 1.00 97.75 138 GLN A N 1
ATOM 1084 C CA . GLN A 1 138 ? -0.174 5.045 2.372 1.00 97.75 138 GLN A CA 1
ATOM 1085 C C . GLN A 1 138 ? -0.735 5.951 3.472 1.00 97.75 138 GLN A C 1
ATOM 1087 O O . GLN A 1 138 ? -0.738 5.558 4.640 1.00 97.75 138 GLN A O 1
ATOM 1092 N N . GLN A 1 139 ? -1.231 7.134 3.104 1.00 98.12 139 GLN A N 1
ATOM 1093 C CA . GLN A 1 139 ? -1.822 8.077 4.046 1.00 98.12 139 GLN A CA 1
ATOM 1094 C C . GLN A 1 139 ? -3.094 7.510 4.687 1.00 98.12 139 GLN A C 1
ATOM 1096 O O . GLN A 1 139 ? -3.259 7.580 5.908 1.00 98.12 139 GLN A O 1
ATOM 1101 N N . GLU A 1 140 ? -3.985 6.916 3.893 1.00 97.38 140 GLU A N 1
ATOM 1102 C CA . GLU A 1 140 ? -5.224 6.324 4.394 1.00 97.38 140 GLU A CA 1
ATOM 1103 C C . GLU A 1 140 ? -4.959 5.176 5.369 1.00 97.38 140 GLU A C 1
ATOM 1105 O O . GLU A 1 140 ? -5.461 5.203 6.497 1.00 97.38 140 GLU A O 1
ATOM 1110 N N . VAL A 1 141 ? -4.134 4.201 4.974 1.00 97.69 141 VAL A N 1
ATOM 1111 C CA . VAL A 1 141 ? -3.798 3.033 5.799 1.00 97.69 141 VAL A CA 1
ATOM 1112 C C . VAL A 1 141 ? -3.090 3.470 7.079 1.00 97.69 141 VAL A C 1
ATOM 1114 O O . VAL A 1 141 ? -3.466 3.010 8.158 1.00 97.69 141 VAL A O 1
ATOM 1117 N N . ALA A 1 142 ? -2.126 4.393 6.992 1.00 97.38 142 ALA A N 1
ATOM 1118 C CA . ALA A 1 142 ? -1.438 4.920 8.168 1.00 97.38 142 ALA A CA 1
ATOM 1119 C C . ALA A 1 142 ? -2.407 5.632 9.120 1.00 97.38 142 ALA A C 1
ATOM 1121 O O . ALA A 1 142 ? -2.375 5.396 10.327 1.00 97.38 142 ALA A O 1
ATOM 1122 N N . SER A 1 143 ? -3.313 6.461 8.592 1.00 97.88 143 SER A N 1
ATOM 1123 C CA . SER A 1 143 ? -4.292 7.180 9.411 1.00 97.88 143 SER A CA 1
ATOM 1124 C C . SER A 1 143 ? -5.283 6.240 10.106 1.00 97.88 143 SER A C 1
ATOM 1126 O O . SER A 1 143 ? -5.598 6.429 11.281 1.00 97.88 143 SER A O 1
ATOM 1128 N N . ALA A 1 144 ? -5.762 5.209 9.407 1.00 95.75 144 ALA A N 1
ATOM 1129 C CA . ALA A 1 144 ? -6.673 4.218 9.961 1.00 95.75 144 ALA A CA 1
ATOM 1130 C C . ALA A 1 144 ? -5.977 3.376 11.035 1.00 95.75 144 ALA A C 1
ATOM 1132 O O . ALA A 1 144 ? -6.519 3.201 12.127 1.00 95.75 144 ALA A O 1
ATOM 1133 N N . GLN A 1 145 ? -4.747 2.932 10.768 1.00 96.50 145 GLN A N 1
ATOM 1134 C CA . GLN A 1 145 ? -3.941 2.189 11.730 1.00 96.50 145 GLN A CA 1
ATOM 1135 C C . GLN A 1 145 ? -3.641 3.021 12.984 1.00 96.50 145 GLN A C 1
ATOM 1137 O O . GLN A 1 145 ? -3.794 2.514 14.092 1.00 96.50 145 GLN A O 1
ATOM 1142 N N . ALA A 1 146 ? -3.298 4.304 12.834 1.00 97.44 146 ALA A N 1
ATOM 1143 C CA . ALA A 1 146 ? -3.059 5.199 13.964 1.00 97.44 146 ALA A CA 1
ATOM 1144 C C . ALA A 1 146 ? -4.306 5.360 14.849 1.00 97.44 146 ALA A C 1
ATOM 1146 O O . ALA A 1 146 ? -4.211 5.273 16.071 1.00 97.44 146 ALA A O 1
ATOM 1147 N N . LYS A 1 147 ? -5.490 5.526 14.244 1.00 96.56 147 LYS A N 1
ATOM 1148 C CA . LYS A 1 147 ? -6.764 5.605 14.982 1.00 96.56 147 LYS A CA 1
ATOM 1149 C C . LYS A 1 147 ? -7.073 4.310 15.732 1.00 96.56 147 LYS A C 1
ATOM 1151 O O . LYS A 1 147 ? -7.462 4.359 16.896 1.00 96.56 147 LYS A O 1
ATOM 1156 N N . LEU A 1 148 ? -6.893 3.157 15.085 1.00 95.88 148 LEU A N 1
ATOM 1157 C CA . LEU A 1 148 ? -7.097 1.850 15.716 1.00 95.88 148 LEU A CA 1
ATOM 1158 C C . LEU A 1 148 ? -6.148 1.658 16.902 1.00 95.88 148 LEU A C 1
ATOM 1160 O O . LEU A 1 148 ? -6.591 1.271 17.980 1.00 95.88 148 LEU A O 1
ATOM 1164 N N . GLN A 1 149 ? -4.872 2.002 16.728 1.00 96.94 149 GLN A N 1
ATOM 1165 C CA . GLN A 1 149 ? -3.870 1.921 17.784 1.00 96.94 149 GLN A CA 1
ATOM 1166 C C . GLN A 1 149 ? -4.185 2.876 18.943 1.00 96.94 149 GLN A C 1
ATOM 1168 O O . GLN A 1 149 ? -4.096 2.481 20.099 1.00 96.94 149 GLN A O 1
ATOM 1173 N N . GLN A 1 150 ? -4.616 4.109 18.663 1.00 97.38 150 GLN A N 1
ATOM 1174 C CA . GLN A 1 150 ? -5.036 5.054 19.700 1.00 97.38 150 GLN A CA 1
ATOM 1175 C C . GLN A 1 150 ? -6.186 4.487 20.547 1.00 97.38 150 GLN A C 1
ATOM 1177 O O . GLN A 1 150 ? -6.147 4.575 21.775 1.00 97.38 150 GLN A O 1
ATOM 1182 N N . LEU A 1 151 ? -7.198 3.892 19.907 1.00 95.88 151 LEU A N 1
ATOM 1183 C CA . LEU A 1 151 ? -8.327 3.273 20.606 1.00 95.88 151 LEU A CA 1
ATOM 1184 C C . LEU A 1 151 ? -7.893 2.056 21.429 1.00 95.88 151 LEU A C 1
ATOM 1186 O O . LEU A 1 151 ? -8.337 1.911 22.565 1.00 95.88 151 LEU A O 1
ATOM 1190 N N . GLN A 1 152 ? -7.007 1.215 20.890 1.00 96.06 152 GLN A N 1
ATOM 1191 C CA . GLN A 1 152 ? -6.419 0.092 21.626 1.00 96.06 152 GLN A CA 1
ATOM 1192 C C . GLN A 1 152 ? -5.688 0.566 22.881 1.00 96.06 152 GLN A C 1
ATOM 1194 O O . GLN A 1 152 ? -5.946 0.049 23.966 1.00 96.06 152 GLN A O 1
ATOM 1199 N N . THR A 1 153 ? -4.833 1.582 22.750 1.00 96.81 153 THR A N 1
ATOM 1200 C CA . THR A 1 153 ? -4.102 2.167 23.878 1.00 96.81 153 THR A CA 1
ATOM 1201 C C . THR A 1 153 ? -5.066 2.695 24.934 1.00 96.81 153 THR A C 1
ATOM 1203 O O . THR A 1 153 ? -4.928 2.352 26.108 1.00 96.81 153 THR A O 1
ATOM 1206 N N . LEU A 1 154 ? -6.085 3.461 24.528 1.00 95.69 154 LEU A N 1
ATOM 1207 C CA . LEU A 1 154 ? -7.084 3.989 25.455 1.00 95.69 154 LEU A CA 1
ATOM 1208 C C . LEU A 1 154 ? -7.793 2.858 26.207 1.00 95.69 154 LEU A C 1
ATOM 1210 O O . LEU A 1 154 ? -7.840 2.888 27.432 1.00 95.69 154 LEU A O 1
ATOM 1214 N N . LEU A 1 155 ? -8.272 1.831 25.503 1.00 93.69 155 LEU A N 1
ATOM 1215 C CA . LEU A 1 155 ? -8.945 0.689 26.129 1.00 93.69 155 LEU A CA 1
ATOM 1216 C C . LEU A 1 155 ? -8.030 -0.098 27.069 1.00 93.69 155 LEU A C 1
ATOM 1218 O O . LEU A 1 155 ? -8.484 -0.548 28.115 1.00 93.69 155 LEU A O 1
ATOM 1222 N N . SER A 1 156 ? -6.752 -0.244 26.719 1.00 93.94 156 SER A N 1
ATOM 1223 C CA . SER A 1 156 ? -5.765 -0.924 27.564 1.00 93.94 156 SER A CA 1
ATOM 1224 C C . SER A 1 156 ? -5.370 -0.123 28.810 1.00 93.94 156 SER A C 1
ATOM 1226 O O . SER A 1 156 ? -4.913 -0.708 29.785 1.00 93.94 156 SER A O 1
ATOM 1228 N N . SER A 1 157 ? -5.563 1.200 28.789 1.00 95.00 157 SER A N 1
ATOM 1229 C CA . SER A 1 157 ? -5.288 2.092 29.922 1.00 95.00 157 SER A CA 1
ATOM 1230 C C . SER A 1 157 ? -6.447 2.229 30.915 1.00 95.00 157 SER A C 1
ATOM 1232 O O . SER A 1 157 ? -6.272 2.842 31.967 1.00 95.00 157 SER A O 1
ATOM 1234 N N . LEU A 1 158 ? -7.633 1.696 30.594 1.00 92.56 158 LEU A N 1
ATOM 1235 C CA . LEU A 1 158 ? -8.785 1.773 31.490 1.00 92.56 158 LEU A CA 1
ATOM 1236 C C . LEU A 1 158 ? -8.546 0.940 32.761 1.00 92.56 158 LEU A C 1
ATOM 1238 O O . LEU A 1 158 ? -7.938 -0.132 32.685 1.00 92.56 158 LEU A O 1
ATOM 1242 N N . PRO A 1 159 ? -9.050 1.389 33.926 1.00 92.75 159 PRO A N 1
ATOM 1243 C CA . PRO A 1 159 ? -8.995 0.585 35.137 1.00 92.75 159 PRO A CA 1
ATOM 1244 C C . PRO A 1 159 ? -9.784 -0.725 34.958 1.00 92.75 159 PRO A C 1
ATOM 1246 O O . PRO A 1 159 ? -10.708 -0.790 34.137 1.00 92.75 159 PRO A O 1
ATOM 1249 N N . PRO A 1 160 ? -9.457 -1.773 35.735 1.00 91.81 160 PRO A N 1
ATOM 1250 C CA . PRO A 1 160 ? -10.235 -3.003 35.740 1.00 91.81 160 PRO A CA 1
ATOM 1251 C C . PRO A 1 160 ? -11.713 -2.723 36.052 1.00 91.81 160 PRO A C 1
ATOM 1253 O O . PRO A 1 160 ? -11.998 -1.901 36.924 1.00 91.81 160 PRO A O 1
ATOM 1256 N N . PRO A 1 161 ? -12.660 -3.400 35.378 1.00 92.88 161 PRO A N 1
ATOM 1257 C CA . PRO A 1 161 ? -14.081 -3.179 35.611 1.00 92.88 161 PRO A CA 1
ATOM 1258 C C . PRO A 1 161 ? -14.456 -3.530 37.053 1.00 92.88 161 PRO A C 1
ATOM 1260 O O . PRO A 1 161 ? -14.070 -4.580 37.568 1.00 92.88 161 PRO A O 1
ATOM 1263 N N . HIS A 1 162 ? -15.260 -2.677 37.684 1.00 93.81 162 HIS A N 1
ATOM 1264 C CA . HIS A 1 162 ? -15.699 -2.850 39.070 1.00 93.81 162 HIS A CA 1
ATOM 1265 C C . HIS A 1 162 ? -17.026 -3.616 39.171 1.00 93.81 162 HIS A C 1
ATOM 1267 O O . HIS A 1 162 ? -17.416 -4.057 40.251 1.00 93.81 162 HIS A O 1
ATOM 1273 N N . SER A 1 163 ? -17.729 -3.796 38.046 1.00 96.94 163 SER A N 1
ATOM 1274 C CA . SER A 1 163 ? -18.987 -4.541 37.967 1.00 96.94 163 SER A CA 1
ATOM 1275 C C . SER A 1 163 ? -19.081 -5.414 36.715 1.00 96.94 163 SER A C 1
ATOM 1277 O O . SER A 1 163 ? -18.447 -5.159 35.689 1.00 96.94 163 SER A O 1
ATOM 1279 N N . GLN A 1 164 ? -19.956 -6.424 36.760 1.00 96.38 164 GLN A N 1
ATOM 1280 C CA . GLN A 1 164 ? -20.245 -7.273 35.601 1.00 96.38 164 GLN A CA 1
ATOM 1281 C C . GLN A 1 164 ? -20.772 -6.458 34.407 1.00 96.38 164 GLN A C 1
ATOM 1283 O O . GLN A 1 164 ? -20.417 -6.725 33.259 1.00 96.38 164 GLN A O 1
ATOM 1288 N N . LYS A 1 165 ? -21.596 -5.434 34.662 1.00 96.44 165 LYS A N 1
ATOM 1289 C CA . LYS A 1 165 ? -22.130 -4.557 33.612 1.00 96.44 165 LYS A CA 1
ATOM 1290 C C . LYS A 1 165 ? -21.009 -3.795 32.900 1.00 96.44 165 LYS A C 1
ATOM 1292 O O . LYS A 1 165 ? -21.010 -3.744 31.673 1.00 96.44 165 LYS A O 1
ATOM 1297 N N . GLU A 1 166 ? -20.048 -3.249 33.645 1.00 95.56 166 GLU A N 1
ATOM 1298 C CA . GLU A 1 166 ? -18.867 -2.585 33.076 1.00 95.56 166 GLU A CA 1
ATOM 1299 C C . GLU A 1 166 ? -18.007 -3.556 32.268 1.00 95.56 166 GLU A C 1
ATOM 1301 O O . GLU A 1 166 ? -17.647 -3.248 31.133 1.00 95.56 166 GLU A O 1
ATOM 1306 N N . ALA A 1 167 ? -17.763 -4.762 32.790 1.00 95.00 167 ALA A N 1
ATOM 1307 C CA . ALA A 1 167 ? -17.023 -5.794 32.067 1.00 95.00 167 ALA A CA 1
ATOM 1308 C C . ALA A 1 167 ? -17.685 -6.136 30.718 1.00 95.00 167 ALA A C 1
ATOM 1310 O O . ALA A 1 167 ? -17.004 -6.229 29.694 1.00 95.00 167 ALA A O 1
ATOM 1311 N N . HIS A 1 168 ? -19.018 -6.251 30.683 1.00 96.31 168 HIS A N 1
ATOM 1312 C CA . HIS A 1 168 ? -19.760 -6.470 29.438 1.00 96.31 168 HIS A CA 1
ATOM 1313 C C . HIS A 1 168 ? -19.636 -5.303 28.452 1.00 96.31 168 HIS A C 1
ATOM 1315 O O . HIS A 1 168 ? -19.529 -5.542 27.246 1.00 96.31 168 HIS A O 1
ATOM 1321 N N . VAL A 1 169 ? -19.644 -4.056 28.931 1.00 95.25 169 VAL A N 1
ATOM 132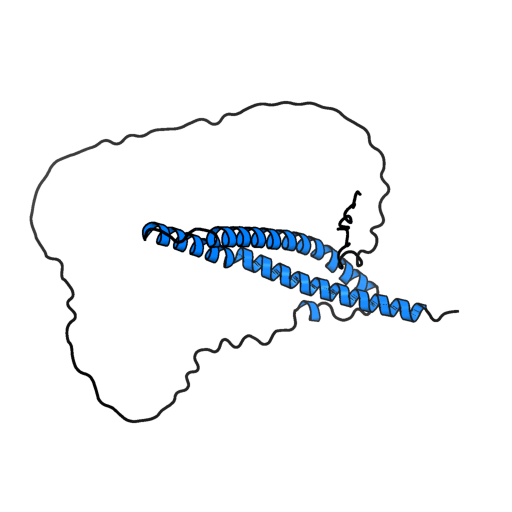2 C CA . VAL A 1 169 ? -19.450 -2.876 28.075 1.00 95.25 169 VAL A CA 1
ATOM 1323 C C . VAL A 1 169 ? -18.048 -2.891 27.470 1.00 95.25 169 VAL A C 1
ATOM 1325 O O . VAL A 1 169 ? -17.924 -2.804 26.250 1.00 95.25 169 VAL A O 1
ATOM 1328 N N . THR A 1 170 ? -17.009 -3.093 28.281 1.00 93.94 170 THR A N 1
ATOM 1329 C CA . THR A 1 170 ? -15.617 -3.163 27.813 1.00 93.94 170 THR A CA 1
ATOM 1330 C C . THR A 1 170 ? -15.424 -4.282 26.789 1.00 93.94 170 THR A C 1
ATOM 1332 O O . THR A 1 170 ? -14.880 -4.045 25.711 1.00 93.94 170 THR A O 1
ATOM 1335 N N . ALA A 1 171 ? -15.951 -5.482 27.056 1.00 94.44 171 ALA A N 1
ATOM 1336 C CA . ALA A 1 171 ? -15.892 -6.605 26.118 1.00 94.44 171 ALA A CA 1
ATOM 1337 C C . ALA A 1 171 ? -16.612 -6.306 24.792 1.00 94.44 171 ALA A C 1
ATOM 1339 O O . ALA A 1 171 ? -16.143 -6.691 23.718 1.00 94.44 171 ALA A O 1
ATOM 1340 N N . ARG A 1 172 ? -17.747 -5.597 24.843 1.00 95.88 172 ARG A N 1
ATOM 1341 C CA . ARG A 1 172 ? -18.459 -5.166 23.637 1.00 95.88 172 ARG A CA 1
ATOM 1342 C C . ARG A 1 172 ? -17.620 -4.185 22.821 1.00 95.88 172 ARG A C 1
ATOM 1344 O O . ARG A 1 172 ? -17.539 -4.353 21.609 1.00 95.88 172 ARG A O 1
ATOM 1351 N N . VAL A 1 173 ? -16.985 -3.201 23.457 1.00 95.81 173 VAL A N 1
ATOM 1352 C CA . VAL A 1 173 ? -16.148 -2.215 22.754 1.00 95.81 173 VAL A CA 1
ATOM 1353 C C . VAL A 1 173 ? -14.928 -2.881 22.108 1.00 95.81 173 VAL A C 1
ATOM 1355 O O . VAL A 1 173 ? -14.651 -2.613 20.940 1.00 95.81 173 VAL A O 1
ATOM 1358 N N . TRP A 1 174 ? -14.265 -3.815 22.800 1.00 96.12 174 TRP A N 1
ATOM 1359 C CA . TRP A 1 174 ? -13.178 -4.614 22.217 1.00 96.12 174 TRP A CA 1
ATOM 1360 C C . TRP A 1 174 ? -13.617 -5.390 20.973 1.00 96.12 174 TRP A C 1
ATOM 1362 O O . TRP A 1 174 ? -12.918 -5.374 19.962 1.00 96.12 174 TRP A O 1
ATOM 1372 N N . ARG A 1 175 ? -14.805 -6.003 21.004 1.00 96.88 175 ARG A N 1
ATOM 1373 C CA . ARG A 1 175 ? -15.364 -6.712 19.846 1.00 96.88 175 ARG A CA 1
ATOM 1374 C C . ARG A 1 175 ? -15.617 -5.781 18.661 1.00 96.88 175 ARG A C 1
ATOM 1376 O O . ARG A 1 175 ? -15.356 -6.152 17.522 1.00 96.88 175 ARG A O 1
ATOM 1383 N N . GLU A 1 176 ? -16.143 -4.581 18.898 1.00 96.38 176 GLU A N 1
ATOM 1384 C CA . GLU A 1 176 ? -16.366 -3.612 17.816 1.00 96.38 176 GLU A CA 1
ATOM 1385 C C . GLU A 1 176 ? -15.046 -3.101 17.220 1.00 96.38 176 GLU A C 1
ATOM 1387 O O . GLU A 1 176 ? -14.943 -2.928 16.005 1.00 96.38 176 GLU A O 1
ATOM 1392 N N . LEU A 1 177 ? -14.012 -2.927 18.047 1.00 95.88 177 LEU A N 1
ATOM 1393 C CA . LEU A 1 177 ? -12.670 -2.599 17.575 1.00 95.88 177 LEU A CA 1
ATOM 1394 C C . LEU A 1 177 ? -12.079 -3.729 16.721 1.00 95.88 177 LEU A C 1
ATOM 1396 O O . LEU A 1 177 ? -11.535 -3.471 15.650 1.00 95.88 177 LEU A O 1
ATOM 1400 N N . GLU A 1 178 ? -12.208 -4.980 17.160 1.00 95.62 178 GLU A N 1
ATOM 1401 C CA . GLU A 1 178 ? -11.769 -6.154 16.401 1.00 95.62 178 GLU A CA 1
ATOM 1402 C C . GLU A 1 178 ? -12.483 -6.256 15.049 1.00 95.62 178 GLU A C 1
ATOM 1404 O O . GLU A 1 178 ? -11.829 -6.412 14.018 1.00 95.62 178 GLU A O 1
ATOM 1409 N N . LYS A 1 179 ? -13.803 -6.036 15.015 1.00 95.94 179 LYS A N 1
ATOM 1410 C CA . LYS A 1 179 ? -14.555 -5.946 13.754 1.00 95.94 179 LYS A CA 1
ATOM 1411 C C . LYS A 1 179 ? -14.011 -4.863 12.828 1.00 95.94 179 LYS A C 1
ATOM 1413 O O . LYS A 1 179 ? -13.985 -5.071 11.623 1.00 95.94 179 LYS A O 1
ATOM 1418 N N . LYS A 1 180 ? -13.580 -3.714 13.364 1.00 94.25 180 LYS A N 1
ATOM 1419 C CA . LYS A 1 180 ? -12.976 -2.651 12.547 1.00 94.25 180 LYS A CA 1
ATOM 1420 C C . LYS A 1 180 ? -11.586 -3.002 12.035 1.00 94.25 180 LYS A C 1
ATOM 1422 O O . LYS A 1 180 ? -11.243 -2.581 10.937 1.00 94.25 180 LYS A O 1
ATOM 1427 N N . GLN A 1 181 ? -10.815 -3.791 12.778 1.00 93.88 181 GLN A N 1
ATOM 1428 C CA . GLN A 1 181 ? -9.540 -4.325 12.292 1.00 93.88 181 GLN A CA 1
ATOM 1429 C C . GLN A 1 181 ? -9.739 -5.354 11.171 1.00 93.88 181 GLN A C 1
ATOM 1431 O O . GLN A 1 181 ? -8.936 -5.407 10.246 1.00 93.88 181 GLN A O 1
ATOM 1436 N N . MET A 1 182 ? -10.817 -6.138 11.245 1.00 95.75 182 MET A N 1
ATOM 1437 C CA . MET A 1 182 ? -11.190 -7.162 10.261 1.00 95.75 182 MET A CA 1
ATOM 1438 C C . MET A 1 182 ? -12.158 -6.651 9.186 1.00 95.75 182 MET A C 1
ATOM 1440 O O . MET A 1 182 ? -12.784 -7.444 8.484 1.00 95.75 182 MET A O 1
ATOM 1444 N N . ASP A 1 183 ? -12.302 -5.332 9.056 1.00 96.44 183 ASP A N 1
ATOM 1445 C CA . ASP A 1 183 ? -13.171 -4.726 8.055 1.00 96.44 183 ASP A CA 1
ATOM 1446 C C . ASP A 1 183 ? -12.632 -5.031 6.643 1.00 96.44 183 ASP A C 1
ATOM 1448 O O . ASP A 1 183 ? -11.487 -4.669 6.349 1.00 96.44 183 ASP A O 1
ATOM 1452 N N . PRO A 1 184 ? -13.418 -5.675 5.755 1.00 97.38 184 PRO A N 1
ATOM 1453 C CA . PRO A 1 184 ? -12.932 -6.075 4.435 1.00 97.38 184 PRO A CA 1
ATOM 1454 C C . PRO A 1 184 ? -12.396 -4.902 3.613 1.00 97.38 184 PRO A C 1
ATOM 1456 O O . PRO A 1 184 ? -11.335 -5.011 3.014 1.00 97.38 184 PRO A O 1
ATOM 1459 N N . SER A 1 185 ? -13.056 -3.741 3.667 1.00 95.75 185 SER A N 1
ATOM 1460 C CA . SER A 1 185 ? -12.618 -2.544 2.939 1.00 95.75 185 SER A CA 1
ATOM 1461 C C . SER A 1 185 ? -11.259 -2.035 3.442 1.00 95.75 185 SER A C 1
ATOM 1463 O O . SER A 1 185 ? -10.416 -1.614 2.647 1.00 95.75 185 SER A O 1
ATOM 1465 N N . PHE A 1 186 ? -10.998 -2.095 4.753 1.00 95.88 186 PHE A N 1
ATOM 1466 C CA . PHE A 1 186 ? -9.674 -1.770 5.293 1.00 95.88 186 PHE A CA 1
ATOM 1467 C C . PHE A 1 186 ? -8.605 -2.783 4.859 1.00 95.88 186 PHE A C 1
ATOM 1469 O O . PHE A 1 186 ? -7.512 -2.385 4.441 1.00 95.88 186 PHE A O 1
ATOM 1476 N N . LEU A 1 187 ? -8.920 -4.080 4.918 1.00 96.62 187 LEU A N 1
ATOM 1477 C CA . LEU A 1 187 ? -8.008 -5.146 4.501 1.00 96.62 187 LEU A CA 1
ATOM 1478 C C . LEU A 1 187 ? -7.681 -5.067 3.005 1.00 96.62 187 LEU A C 1
ATOM 1480 O O . LEU A 1 187 ? -6.515 -5.214 2.636 1.00 96.62 187 LEU A O 1
ATOM 1484 N N . ASP A 1 188 ? -8.660 -4.749 2.162 1.00 97.38 188 ASP A N 1
ATOM 1485 C CA . ASP A 1 188 ? -8.480 -4.566 0.721 1.00 97.38 188 ASP A CA 1
ATOM 1486 C C . ASP A 1 188 ? -7.543 -3.392 0.421 1.00 97.38 188 ASP A C 1
ATOM 1488 O O . ASP A 1 188 ? -6.596 -3.531 -0.358 1.00 97.38 188 ASP A O 1
ATOM 1492 N N . LYS A 1 189 ? -7.728 -2.249 1.097 1.00 97.31 189 LYS A N 1
ATOM 1493 C CA . LYS A 1 189 ? -6.810 -1.101 0.984 1.00 97.31 189 LYS A CA 1
ATOM 1494 C C . LYS A 1 189 ? -5.399 -1.456 1.439 1.00 97.31 189 LYS A C 1
ATOM 1496 O O . LYS A 1 189 ? -4.425 -1.094 0.777 1.00 97.31 189 LYS A O 1
ATOM 1501 N N . GLN A 1 190 ? -5.264 -2.202 2.535 1.00 97.38 190 GLN A N 1
ATOM 1502 C CA . GLN A 1 190 ? -3.963 -2.657 3.019 1.00 97.38 190 GLN A CA 1
ATOM 1503 C C . GLN A 1 190 ? -3.296 -3.627 2.030 1.00 97.38 190 GLN A C 1
ATOM 1505 O O . GLN A 1 190 ? -2.091 -3.521 1.779 1.00 97.38 190 GLN A O 1
ATOM 1510 N N . ALA A 1 191 ? -4.060 -4.549 1.446 1.00 97.19 191 ALA A N 1
ATOM 1511 C CA . ALA A 1 191 ? -3.583 -5.471 0.423 1.00 97.19 191 ALA A CA 1
ATOM 1512 C C . ALA A 1 191 ? -3.138 -4.716 -0.838 1.00 97.19 191 ALA A C 1
ATOM 1514 O O . ALA A 1 191 ? -2.037 -4.957 -1.340 1.00 97.19 191 ALA A O 1
ATOM 1515 N N . ARG A 1 192 ? -3.930 -3.739 -1.295 1.00 97.88 192 ARG A N 1
ATOM 1516 C CA . ARG A 1 192 ? -3.600 -2.874 -2.434 1.00 97.88 192 ARG A CA 1
ATOM 1517 C C . ARG A 1 192 ? -2.337 -2.053 -2.187 1.00 97.88 192 ARG A C 1
ATOM 1519 O O . ARG A 1 192 ? -1.459 -2.028 -3.046 1.00 97.88 192 ARG A O 1
ATOM 1526 N N . TYR A 1 193 ? -2.192 -1.461 -1.001 1.00 97.88 193 TYR A N 1
ATOM 1527 C CA . TYR A 1 193 ? -0.974 -0.755 -0.596 1.00 97.88 193 TYR A CA 1
ATOM 1528 C C . TYR A 1 193 ? 0.261 -1.667 -0.668 1.00 97.88 193 TYR A C 1
ATOM 1530 O O . TYR A 1 193 ? 1.275 -1.299 -1.264 1.00 97.88 193 TYR A O 1
ATOM 1538 N N . ARG A 1 194 ? 0.179 -2.885 -0.108 1.00 97.25 194 ARG A N 1
ATOM 1539 C CA . ARG A 1 194 ? 1.282 -3.864 -0.152 1.00 97.25 194 ARG A CA 1
ATOM 1540 C C . ARG A 1 194 ? 1.630 -4.257 -1.588 1.00 97.25 194 ARG A C 1
ATOM 1542 O O . ARG A 1 194 ? 2.811 -4.317 -1.927 1.00 97.25 194 ARG A O 1
ATOM 1549 N N . TYR A 1 195 ? 0.615 -4.477 -2.421 1.00 97.69 195 TYR A N 1
ATOM 1550 C CA . TYR A 1 195 ? 0.783 -4.792 -3.836 1.00 97.69 195 TYR A CA 1
ATOM 1551 C C . TYR A 1 195 ? 1.510 -3.672 -4.589 1.00 97.69 195 TYR A C 1
ATOM 1553 O O . TYR A 1 195 ? 2.536 -3.922 -5.224 1.00 97.69 195 TYR A O 1
ATOM 1561 N N . LEU A 1 196 ? 1.025 -2.429 -4.479 1.00 97.56 196 LEU A N 1
ATOM 1562 C CA . LEU A 1 196 ? 1.645 -1.280 -5.140 1.00 97.56 196 LEU A CA 1
ATOM 1563 C C . LEU A 1 196 ? 3.070 -1.049 -4.648 1.00 97.56 196 LEU A C 1
ATOM 1565 O O . LEU A 1 196 ? 3.953 -0.810 -5.465 1.00 97.56 196 LEU A O 1
ATOM 1569 N N . LYS A 1 197 ? 3.335 -1.208 -3.347 1.00 97.31 197 LYS A N 1
ATOM 1570 C CA . LYS A 1 197 ? 4.695 -1.115 -2.800 1.00 97.31 197 LYS A CA 1
ATOM 1571 C C . LYS A 1 197 ? 5.6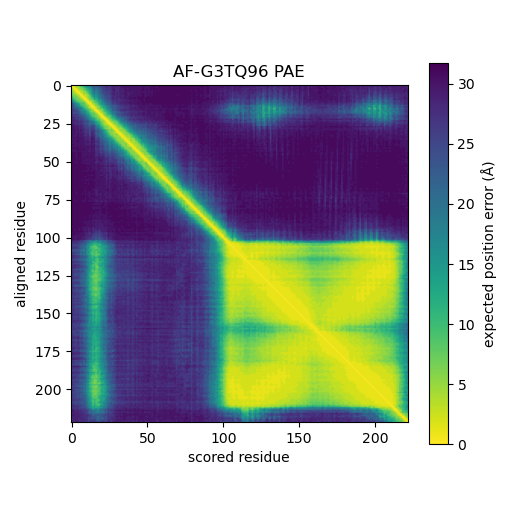55 -2.095 -3.482 1.00 97.31 197 LYS A C 1
ATOM 1573 O O . LYS A 1 197 ? 6.773 -1.715 -3.826 1.00 97.31 197 LYS A O 1
ATOM 1578 N N . GLY A 1 198 ? 5.222 -3.342 -3.684 1.00 97.38 198 GLY A N 1
ATOM 1579 C CA . GLY A 1 198 ? 5.989 -4.362 -4.402 1.00 97.38 198 GLY A CA 1
ATOM 1580 C C . GLY A 1 198 ? 6.196 -4.003 -5.875 1.00 97.38 198 GLY A C 1
ATOM 1581 O O . GLY A 1 198 ? 7.335 -3.932 -6.336 1.00 97.38 198 GLY A O 1
ATOM 1582 N N . LYS A 1 199 ? 5.105 -3.690 -6.586 1.00 97.94 199 LYS A N 1
ATOM 1583 C CA . LYS A 1 199 ? 5.117 -3.318 -8.010 1.00 97.94 199 LYS A CA 1
ATOM 1584 C C . LYS A 1 199 ? 6.010 -2.107 -8.290 1.00 97.94 199 LYS A C 1
ATOM 1586 O O . LYS A 1 199 ? 6.827 -2.147 -9.204 1.00 97.94 199 LYS A O 1
ATOM 1591 N N . LEU A 1 200 ? 5.876 -1.038 -7.506 1.00 98.12 200 LEU A N 1
ATOM 1592 C CA . LEU A 1 200 ? 6.644 0.197 -7.673 1.00 98.12 200 LEU A CA 1
ATOM 1593 C C . LEU A 1 200 ? 8.126 -0.016 -7.367 1.00 98.12 200 LEU A C 1
ATOM 1595 O O . LEU A 1 200 ? 8.976 0.458 -8.118 1.00 98.12 200 LEU A O 1
ATOM 1599 N N . LYS A 1 201 ? 8.452 -0.784 -6.317 1.00 97.69 201 LYS A N 1
ATOM 1600 C CA . LYS A 1 201 ? 9.837 -1.182 -6.032 1.00 97.69 201 LYS A CA 1
ATOM 1601 C C . LYS A 1 201 ? 10.442 -1.944 -7.213 1.00 97.69 201 LYS A C 1
ATOM 1603 O O . LYS A 1 201 ? 11.549 -1.620 -7.628 1.00 97.69 201 LYS A O 1
ATOM 1608 N N . HIS A 1 202 ? 9.713 -2.915 -7.762 1.00 97.81 202 HIS A N 1
ATOM 1609 C CA . HIS A 1 202 ? 10.163 -3.704 -8.911 1.00 97.81 202 HIS A CA 1
ATOM 1610 C C . HIS A 1 202 ? 10.401 -2.835 -10.147 1.00 97.81 202 HIS A C 1
ATOM 1612 O O . HIS A 1 202 ? 11.488 -2.874 -10.716 1.00 97.81 202 HIS A O 1
ATOM 1618 N N . LEU A 1 203 ? 9.430 -1.992 -10.512 1.00 97.25 203 LEU A N 1
ATOM 1619 C CA . LEU A 1 203 ? 9.555 -1.047 -11.627 1.00 97.25 203 LEU A CA 1
ATOM 1620 C C . LEU A 1 203 ? 10.778 -0.141 -11.465 1.00 97.25 203 LEU A C 1
ATOM 1622 O O . LEU A 1 203 ? 11.570 -0.022 -12.397 1.00 97.25 203 LEU A O 1
ATOM 1626 N N . LYS A 1 204 ? 10.969 0.439 -10.271 1.00 96.38 204 LYS A N 1
ATOM 1627 C CA . LYS A 1 204 ? 12.148 1.256 -9.965 1.00 96.38 204 LYS A CA 1
ATOM 1628 C C . LYS A 1 204 ? 13.439 0.468 -10.180 1.00 96.38 204 LYS A C 1
ATOM 1630 O O . LYS A 1 204 ? 14.347 0.970 -10.828 1.00 96.38 204 LYS A O 1
ATOM 1635 N N . THR A 1 205 ? 13.518 -0.762 -9.672 1.00 96.94 205 THR A N 1
ATOM 1636 C CA . THR A 1 205 ? 14.701 -1.613 -9.850 1.00 96.94 205 THR A CA 1
ATOM 1637 C C . THR A 1 205 ? 14.978 -1.920 -11.322 1.00 96.94 205 THR A C 1
ATOM 1639 O O . THR A 1 205 ? 16.136 -1.883 -11.718 1.00 96.94 205 THR A O 1
ATOM 1642 N N . GLN A 1 206 ? 13.958 -2.202 -12.138 1.00 96.88 206 GLN A N 1
ATOM 1643 C CA . GLN A 1 206 ? 14.168 -2.481 -13.564 1.00 96.88 206 GLN A CA 1
ATOM 1644 C C . GLN A 1 206 ? 14.637 -1.250 -14.345 1.00 96.88 206 GLN A C 1
ATOM 1646 O O . GLN A 1 206 ? 15.507 -1.371 -15.203 1.00 96.88 206 GLN A O 1
ATOM 1651 N N . ILE A 1 207 ? 14.092 -0.072 -14.028 1.00 95.88 207 ILE A N 1
ATOM 1652 C CA . ILE A 1 207 ? 14.524 1.198 -14.625 1.00 95.88 207 ILE A CA 1
ATOM 1653 C C . ILE A 1 207 ? 15.974 1.496 -14.232 1.00 95.88 207 ILE A C 1
ATOM 1655 O O . ILE A 1 207 ? 16.799 1.711 -15.112 1.00 95.88 207 ILE A O 1
ATOM 1659 N N . GLN A 1 208 ? 16.293 1.425 -12.934 1.00 95.38 208 GLN A N 1
ATOM 1660 C CA . GLN A 1 208 ? 17.636 1.711 -12.425 1.00 95.38 208 GLN A CA 1
ATOM 1661 C C . GLN A 1 208 ? 18.687 0.793 -13.052 1.00 95.38 208 GLN A C 1
ATOM 1663 O O . GLN A 1 208 ? 19.698 1.268 -13.545 1.00 95.38 208 GLN A O 1
ATOM 1668 N N . LYS A 1 209 ? 18.416 -0.518 -13.110 1.00 94.94 209 LYS A N 1
ATOM 1669 C CA . LYS A 1 209 ? 19.338 -1.486 -13.718 1.00 94.94 209 LYS A CA 1
ATOM 1670 C C . LYS A 1 209 ? 19.681 -1.145 -15.166 1.00 94.94 209 LYS A C 1
ATOM 1672 O O . LYS A 1 209 ? 20.802 -1.412 -15.582 1.00 94.94 209 LYS A O 1
ATOM 1677 N N . PHE A 1 210 ? 18.721 -0.646 -15.943 1.00 94.62 210 PHE A N 1
ATOM 1678 C CA . PHE A 1 210 ? 18.962 -0.245 -17.329 1.00 94.62 210 PHE A CA 1
ATOM 1679 C C . PHE A 1 210 ? 19.776 1.048 -17.407 1.00 94.62 210 PHE A C 1
ATOM 1681 O O . PHE A 1 210 ? 20.698 1.130 -18.214 1.00 94.62 210 PHE A O 1
ATOM 1688 N N . ASP A 1 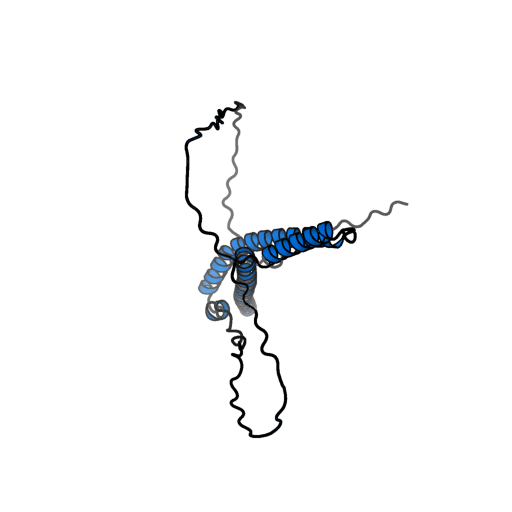211 ? 19.453 2.028 -16.562 1.00 92.12 211 ASP A N 1
ATOM 1689 C CA . ASP A 1 211 ? 20.176 3.299 -16.510 1.00 92.12 211 ASP A CA 1
ATOM 1690 C C . ASP A 1 211 ? 21.661 3.057 -16.128 1.00 92.12 211 ASP A C 1
ATOM 1692 O O . ASP A 1 211 ? 22.551 3.494 -16.855 1.00 92.12 211 ASP A O 1
ATOM 1696 N N . ASP A 1 212 ? 21.934 2.214 -15.120 1.00 91.00 212 ASP A N 1
ATOM 1697 C CA . ASP A 1 212 ? 23.299 1.845 -14.688 1.00 91.00 212 ASP A CA 1
ATOM 1698 C C . ASP A 1 212 ? 24.128 1.154 -15.800 1.00 91.00 212 ASP A C 1
ATOM 1700 O O . ASP A 1 212 ? 25.351 1.311 -15.884 1.00 91.00 212 ASP A O 1
ATOM 1704 N N . GLN A 1 213 ? 23.474 0.365 -16.664 1.00 83.69 213 GLN A N 1
ATOM 1705 C CA . GLN A 1 213 ? 24.117 -0.299 -17.809 1.00 83.69 213 GLN A CA 1
ATOM 1706 C C . GLN A 1 213 ? 24.482 0.702 -18.914 1.00 83.69 213 GLN A C 1
ATOM 1708 O O . GLN A 1 213 ? 25.557 0.601 -19.502 1.00 83.69 213 GLN A O 1
ATOM 1713 N N . GLY A 1 214 ? 23.609 1.678 -19.1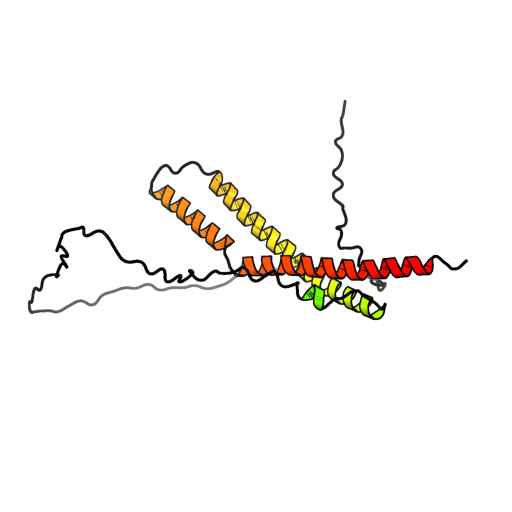81 1.00 70.19 214 GLY A N 1
ATOM 1714 C CA . GLY A 1 214 ? 23.856 2.724 -20.176 1.00 70.19 214 GLY A CA 1
ATOM 1715 C C . GLY A 1 214 ? 24.985 3.677 -19.781 1.00 70.19 214 GLY A C 1
ATOM 1716 O O . GLY A 1 214 ? 25.782 4.067 -20.634 1.00 70.19 214 GLY A O 1
ATOM 1717 N N . ASP A 1 215 ? 25.098 3.994 -18.491 1.00 63.94 215 ASP A N 1
ATOM 1718 C CA . ASP A 1 215 ? 26.171 4.848 -17.967 1.00 63.94 215 ASP A CA 1
ATOM 1719 C C . ASP A 1 215 ? 27.540 4.140 -17.986 1.00 63.94 215 ASP A C 1
ATOM 1721 O O . ASP A 1 215 ? 28.579 4.783 -18.145 1.00 63.94 215 ASP A O 1
ATOM 1725 N N . SER A 1 216 ? 27.549 2.805 -17.902 1.00 64.56 216 SER A N 1
ATOM 1726 C CA . SER A 1 216 ? 28.774 1.996 -17.964 1.00 64.56 216 SER A CA 1
ATOM 1727 C C . SER A 1 216 ? 29.340 1.868 -19.387 1.00 64.56 216 SER A C 1
ATOM 1729 O O . SER A 1 216 ? 30.555 1.944 -19.566 1.00 64.56 216 SER A O 1
ATOM 1731 N N . GLU A 1 217 ? 28.495 1.721 -20.417 1.00 57.03 217 GLU A N 1
ATOM 1732 C CA . GLU A 1 217 ? 28.959 1.671 -21.818 1.00 57.03 217 GLU A CA 1
ATOM 1733 C C . GLU A 1 217 ? 29.312 3.055 -22.393 1.00 57.03 217 GLU A C 1
ATOM 1735 O O . GLU A 1 217 ? 30.115 3.157 -23.320 1.00 57.03 217 GLU A O 1
ATOM 1740 N N . GLY A 1 218 ? 28.781 4.138 -21.812 1.00 53.12 218 GLY A N 1
ATOM 1741 C CA . GLY A 1 218 ? 29.130 5.514 -22.182 1.00 53.12 218 GLY A CA 1
ATOM 1742 C C . GLY A 1 218 ? 30.506 5.989 -21.692 1.00 53.12 218 GLY A C 1
ATOM 1743 O O . GLY A 1 218 ? 30.969 7.041 -22.126 1.00 53.12 218 GLY A O 1
ATOM 1744 N N . SER A 1 219 ? 31.174 5.231 -20.813 1.00 52.44 219 SER A N 1
ATOM 1745 C CA . SER A 1 219 ? 32.445 5.620 -20.177 1.00 52.44 219 SER A CA 1
ATOM 1746 C C . SER A 1 219 ? 33.706 5.192 -20.948 1.00 52.44 219 SER A C 1
ATOM 1748 O O . SER A 1 219 ? 34.815 5.451 -20.479 1.00 52.44 219 SER A O 1
ATOM 1750 N N . VAL A 1 220 ? 33.582 4.543 -22.111 1.00 53.75 220 VAL A N 1
ATOM 1751 C CA . VAL A 1 220 ? 34.731 4.086 -22.919 1.00 53.75 220 VAL A CA 1
ATOM 1752 C C . VAL A 1 220 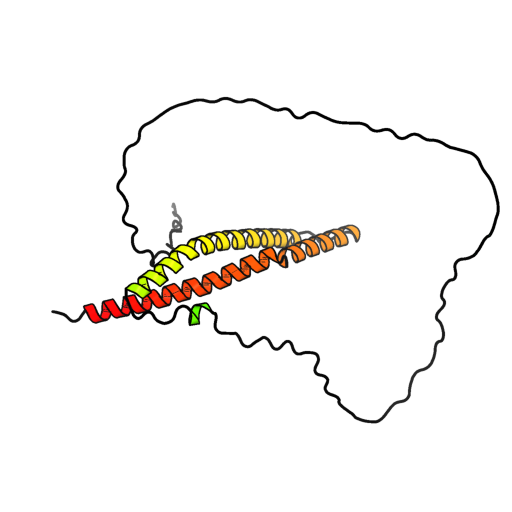? 34.712 4.732 -24.300 1.00 53.75 220 VAL A C 1
ATOM 1754 O O . VAL A 1 220 ? 34.688 4.039 -25.305 1.00 53.75 220 VAL A O 1
ATOM 1757 N N . PHE A 1 221 ? 34.740 6.063 -24.371 1.00 49.62 221 PHE A N 1
ATOM 1758 C CA . PHE A 1 221 ? 35.181 6.766 -25.580 1.00 49.62 221 PHE A CA 1
ATOM 1759 C C . PHE A 1 221 ? 35.905 8.073 -25.210 1.00 49.62 221 PHE A C 1
ATOM 1761 O O . PHE A 1 221 ? 35.258 9.067 -24.899 1.00 49.62 221 PHE A O 1
ATOM 1768 N N . PHE A 1 222 ? 37.241 7.996 -25.327 1.00 44.06 222 PHE A N 1
ATOM 1769 C CA . PHE A 1 222 ? 38.291 9.035 -25.341 1.00 44.06 222 PHE A CA 1
ATOM 1770 C C . PHE A 1 222 ? 38.585 9.834 -24.065 1.00 44.06 222 PHE A C 1
ATOM 1772 O O . PHE A 1 222 ? 37.780 10.703 -23.674 1.00 44.06 222 PHE A O 1
#

Mean predicted aligned error: 19.78 Å

Foldseek 3Di:
DDDDDDDDPPDPPDPQCPLDDDDPDDDDDDDDDDDDDDDDDDDDDDDDDDDDDDDDDDDYDDDDDDDDDDDDDDDDDDDDDDDDDDDDDPPPPPPPPPPDPPDDQVLCVVQDADDDPVSLVVLSVVLVVLVVVLVVLVVVLVVLVVVLVVLVVVLVPDDDDPDPVSVVVSVVSVVVSVCSVVPVVSVVSVVVNVSSVVNSVSSVVSSVVVVVVVVVVVPPDD

InterPro domains:
  IPR010844 Occludin homology domain [PF07303] (111-212)
  IPR010844 Occludin homology domain [PS51980] (105-215)
  IPR031176 ELL/occludin family [PTHR23288] (50-213)

Radius of gyration: 35.54 Å; Cα contacts (8 Å, |Δi|>4): 60; chains: 1; bounding box: 106×96×65 Å

Organism: Loxodonta africana (NCBI:txid9785)

Nearest PDB structures (foldseek):
  5jw9-assembly1_B  TM=7.204E-01  e=2.287E-04  Homo sapiens
  3u0c-assembly2_B  TM=3.822E-01  e=6.494E-01  Shigella flexneri
  7rro-assembly1_C5  TM=5.440E-01  e=2.801E+00  Bos taurus
  8to0-assembly1_AH  TM=3.769E-01  e=2.970E+00  Mus musculus

Solvent-accessible surface area (backbone atoms only — not comparable to full-atom values): 15261 Å² total; per-residue (Å²): 141,80,86,83,78,85,79,83,83,87,73,78,80,60,99,74,65,81,78,60,74,83,76,82,76,82,90,81,88,84,87,83,91,88,88,84,84,90,87,86,83,84,88,88,85,83,84,87,89,86,88,83,90,82,89,83,87,87,90,86,90,87,87,88,81,92,80,80,87,85,78,89,80,88,84,87,85,83,87,86,91,86,84,86,90,82,91,77,87,78,83,73,74,75,82,74,82,67,76,72,75,82,69,77,59,67,57,59,74,74,55,57,83,52,86,44,73,70,53,40,53,51,48,49,52,52,43,59,66,50,46,57,58,41,53,54,39,48,52,51,51,51,52,53,50,50,52,52,50,52,51,51,51,55,63,70,67,53,78,82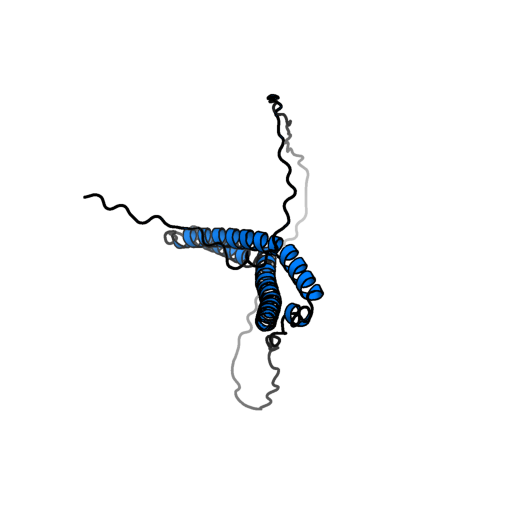,65,90,44,73,68,50,43,53,50,53,54,50,52,53,50,54,52,49,51,60,72,68,28,64,72,57,48,49,50,51,50,48,38,55,48,44,55,52,47,46,51,50,46,51,51,34,43,50,57,40,53,58,50,54,59,59,66,67,71,77,76,134